Protein AF-A0A388PE39-F1 (afdb_monomer_lite)

Sequence (205 aa):
MRHRLVLLGSDEIALAAFIAARALPAVDVVAVYSQPDRPSGRGQEVRPNPVAAWARQEGLPLLQPERLSAEDAAYLQSLDVSLGVVMAYGQILKDDFLQAPRLGLVNFHGSLLPALRGATPVEGALAAGLDVTGISLQQVVRKLDAGPLHASAALTIAHMKAAQPCVPAWATSRGNWRPAPCPQSWRALPSLYRRTKRKSVTPVA

Structure (mmCIF, N/CA/C/O backbone):
data_AF-A0A388PE39-F1
#
_entry.id   AF-A0A388PE39-F1
#
loop_
_atom_site.group_PDB
_atom_site.id
_atom_site.type_symbol
_atom_site.label_atom_id
_atom_site.label_alt_id
_atom_site.label_comp_id
_atom_site.label_asym_id
_atom_site.label_entity_id
_atom_site.label_seq_id
_atom_site.pdbx_PDB_ins_code
_atom_site.Cartn_x
_atom_site.Cartn_y
_atom_site.Cartn_z
_atom_site.occupancy
_atom_site.B_iso_or_equiv
_atom_site.auth_seq_id
_atom_site.auth_comp_id
_atom_site.auth_asym_id
_atom_site.auth_atom_id
_atom_site.pdbx_PDB_model_num
ATOM 1 N N . MET A 1 1 ? -23.512 0.111 0.374 1.00 67.06 1 MET A N 1
ATOM 2 C CA . MET A 1 1 ? -22.612 0.018 1.548 1.00 67.06 1 MET A CA 1
ATOM 3 C C . MET A 1 1 ? -21.275 0.627 1.152 1.00 67.06 1 MET A C 1
ATOM 5 O O . MET A 1 1 ? -20.911 0.469 -0.007 1.00 67.06 1 MET A O 1
ATOM 9 N N . ARG A 1 2 ? -20.589 1.360 2.039 1.00 86.12 2 ARG A N 1
ATOM 10 C CA . ARG A 1 2 ? -19.240 1.885 1.758 1.00 86.12 2 ARG A CA 1
ATOM 11 C C . ARG A 1 2 ? -18.185 0.856 2.181 1.00 86.12 2 ARG A C 1
ATOM 13 O O . ARG A 1 2 ? -18.303 0.275 3.254 1.00 86.12 2 ARG A O 1
ATOM 20 N N . HIS A 1 3 ? -17.184 0.624 1.343 1.00 95.00 3 HIS A N 1
ATOM 21 C CA . HIS A 1 3 ? -16.019 -0.208 1.611 1.00 95.00 3 HIS A CA 1
ATOM 22 C C . HIS A 1 3 ? -14.973 0.611 2.362 1.00 95.00 3 HIS A C 1
ATOM 24 O O . HIS A 1 3 ? -14.484 1.618 1.856 1.00 95.00 3 HIS A O 1
ATOM 30 N N . ARG A 1 4 ? -14.634 0.168 3.571 1.00 98.06 4 ARG A N 1
ATOM 31 C CA . ARG A 1 4 ? -13.689 0.861 4.450 1.00 98.06 4 ARG A CA 1
ATOM 32 C C . ARG A 1 4 ? -12.274 0.400 4.127 1.00 98.06 4 ARG A C 1
ATOM 34 O O . ARG A 1 4 ? -11.982 -0.788 4.258 1.00 98.06 4 ARG A O 1
ATOM 41 N N . LEU A 1 5 ? -11.427 1.305 3.655 1.00 98.31 5 LEU A N 1
ATOM 42 C CA . LEU A 1 5 ? -10.066 1.007 3.221 1.00 98.31 5 LEU A CA 1
ATOM 43 C C . LEU A 1 5 ? -9.031 1.588 4.177 1.00 98.31 5 LEU A C 1
ATOM 45 O O . LEU A 1 5 ? -9.157 2.727 4.626 1.00 98.31 5 LEU A O 1
ATOM 49 N N . VAL A 1 6 ? -7.972 0.817 4.409 1.00 98.62 6 VAL A N 1
ATOM 50 C CA . VAL A 1 6 ? -6.707 1.324 4.949 1.00 98.62 6 VAL A CA 1
ATOM 51 C C . VAL A 1 6 ? -5.674 1.368 3.827 1.00 98.62 6 VAL A C 1
ATOM 53 O O . VAL A 1 6 ? -5.569 0.427 3.038 1.00 98.62 6 VAL A O 1
ATOM 56 N N . LEU A 1 7 ? -4.921 2.461 3.738 1.00 98.75 7 LEU A N 1
ATOM 57 C CA . LEU A 1 7 ? -3.864 2.641 2.739 1.00 98.75 7 LEU A CA 1
ATOM 58 C C . LEU A 1 7 ? -2.497 2.565 3.419 1.00 98.75 7 LEU A C 1
ATOM 60 O O . LEU A 1 7 ? -2.308 3.175 4.466 1.00 98.75 7 LEU A O 1
ATOM 64 N N . LEU A 1 8 ? -1.552 1.824 2.845 1.00 98.69 8 LEU A N 1
ATOM 65 C CA . LEU A 1 8 ? -0.222 1.606 3.414 1.00 98.69 8 LEU A CA 1
ATOM 66 C C . LEU A 1 8 ? 0.864 1.901 2.386 1.00 98.69 8 LEU A C 1
ATOM 68 O O . LEU A 1 8 ? 1.062 1.128 1.447 1.00 98.69 8 LEU A O 1
ATOM 72 N N . GLY A 1 9 ? 1.599 2.988 2.574 1.00 98.19 9 GLY A N 1
ATOM 73 C CA . GLY A 1 9 ? 2.664 3.384 1.659 1.00 98.19 9 GLY A CA 1
ATOM 74 C C . GLY A 1 9 ? 3.441 4.579 2.174 1.00 98.19 9 GLY A C 1
ATOM 75 O O . GLY A 1 9 ? 2.976 5.284 3.061 1.00 98.19 9 GLY A O 1
ATOM 76 N N . SER A 1 10 ? 4.637 4.794 1.634 1.00 97.56 10 SER A N 1
ATOM 77 C CA . SER A 1 10 ? 5.457 5.968 1.986 1.00 97.56 10 SER A CA 1
ATOM 78 C C . SER A 1 10 ? 5.966 6.725 0.768 1.00 97.56 10 SER A C 1
ATOM 80 O O . SER A 1 10 ? 6.151 7.936 0.834 1.00 97.56 10 SER A O 1
ATOM 82 N N . ASP A 1 11 ? 6.189 6.017 -0.334 1.00 95.38 11 ASP A N 1
ATOM 83 C CA . ASP A 1 11 ? 6.782 6.568 -1.546 1.00 95.38 11 ASP A CA 1
ATOM 84 C C . ASP A 1 11 ? 5.746 7.251 -2.459 1.00 95.38 11 ASP A C 1
ATOM 86 O O . ASP A 1 11 ? 4.557 6.926 -2.435 1.00 95.38 11 ASP A O 1
ATOM 90 N N . GLU A 1 12 ? 6.207 8.191 -3.286 1.00 95.94 12 GLU A N 1
ATOM 91 C CA . GLU A 1 12 ? 5.384 8.931 -4.249 1.00 95.94 12 GLU A CA 1
ATOM 92 C C . GLU A 1 12 ? 4.663 8.001 -5.234 1.00 95.94 12 GLU A C 1
ATOM 94 O O . GLU A 1 12 ? 3.522 8.273 -5.614 1.00 95.94 12 GLU A O 1
ATOM 99 N N . ILE A 1 13 ? 5.270 6.859 -5.578 1.00 95.12 13 ILE A N 1
ATOM 100 C CA . ILE A 1 13 ? 4.680 5.876 -6.495 1.00 95.12 13 ILE A CA 1
ATOM 101 C C . ILE A 1 13 ? 3.305 5.360 -6.025 1.00 95.12 13 ILE A C 1
ATOM 103 O O . ILE A 1 13 ? 2.477 4.974 -6.849 1.00 95.12 13 ILE A O 1
ATOM 107 N N . ALA A 1 14 ? 3.029 5.392 -4.716 1.00 97.38 14 ALA A N 1
ATOM 108 C CA . ALA A 1 14 ? 1.758 4.953 -4.143 1.00 97.38 14 ALA A CA 1
ATOM 109 C C . ALA A 1 14 ? 0.605 5.947 -4.370 1.00 97.38 14 ALA A C 1
ATOM 111 O O . ALA A 1 14 ? -0.565 5.552 -4.394 1.00 97.38 14 ALA A O 1
ATOM 112 N N . LEU A 1 15 ? 0.911 7.238 -4.548 1.00 98.19 15 LEU A N 1
ATOM 113 C CA . LEU A 1 15 ? -0.089 8.308 -4.509 1.00 98.19 15 LEU A CA 1
ATOM 114 C C . LEU A 1 15 ? -1.138 8.179 -5.609 1.00 98.19 15 LEU A C 1
ATOM 116 O O . LEU A 1 15 ? -2.322 8.371 -5.340 1.00 98.19 15 LEU A O 1
ATOM 120 N N . ALA A 1 16 ? -0.736 7.810 -6.827 1.00 95.94 16 ALA A N 1
ATOM 121 C CA . ALA A 1 16 ? -1.670 7.669 -7.941 1.00 95.94 16 ALA A CA 1
ATOM 122 C C . ALA A 1 16 ? -2.777 6.646 -7.625 1.00 95.94 16 ALA A C 1
ATOM 124 O O . ALA A 1 16 ? -3.961 6.931 -7.814 1.00 95.94 16 ALA A O 1
ATOM 125 N N . ALA A 1 17 ? -2.404 5.485 -7.076 1.00 95.31 17 ALA A N 1
ATOM 126 C CA . ALA A 1 17 ? -3.353 4.447 -6.685 1.00 95.31 17 ALA A CA 1
ATOM 127 C C . ALA A 1 17 ? -4.222 4.880 -5.493 1.00 95.31 17 ALA A C 1
ATOM 129 O O . ALA A 1 17 ? -5.425 4.625 -5.477 1.00 95.31 17 ALA A O 1
ATOM 130 N N . PHE A 1 18 ? -3.636 5.562 -4.508 1.00 98.12 18 PHE A N 1
ATOM 131 C CA . PHE A 1 18 ? -4.333 5.990 -3.292 1.00 98.12 18 PHE A CA 1
ATOM 132 C C . PHE A 1 18 ? -5.354 7.098 -3.555 1.00 98.12 18 PHE A C 1
ATOM 134 O O . PHE A 1 18 ? -6.486 7.026 -3.071 1.00 98.12 18 PHE A O 1
ATOM 141 N N . ILE A 1 19 ? -4.990 8.081 -4.380 1.00 98.25 19 ILE A N 1
ATOM 142 C CA . ILE A 1 19 ? -5.891 9.143 -4.835 1.00 98.25 19 ILE A CA 1
ATOM 143 C C . ILE A 1 19 ? -7.049 8.537 -5.631 1.00 98.25 19 ILE A C 1
ATOM 145 O O . ILE A 1 19 ? -8.208 8.851 -5.358 1.00 98.25 19 ILE A O 1
ATOM 149 N N . ALA A 1 20 ? -6.752 7.629 -6.567 1.00 96.50 20 ALA A N 1
ATOM 150 C CA . ALA A 1 20 ? -7.777 6.959 -7.360 1.00 96.50 20 ALA A CA 1
ATOM 151 C C . ALA A 1 20 ? -8.734 6.134 -6.486 1.00 96.50 20 ALA A C 1
ATOM 153 O O . ALA A 1 20 ? -9.947 6.241 -6.648 1.00 96.50 20 ALA A O 1
ATOM 154 N N . ALA A 1 21 ? -8.210 5.364 -5.525 1.00 95.69 21 ALA A N 1
ATOM 155 C CA . ALA A 1 21 ? -9.023 4.573 -4.604 1.00 95.69 21 ALA A CA 1
ATOM 156 C C . ALA A 1 21 ? -9.951 5.453 -3.755 1.00 95.69 21 ALA A C 1
ATOM 158 O O . ALA A 1 21 ? -11.136 5.148 -3.629 1.00 95.69 21 ALA A O 1
ATOM 159 N N . ARG A 1 22 ? -9.444 6.570 -3.216 1.00 95.81 22 ARG A N 1
ATOM 160 C CA . ARG A 1 22 ? -10.240 7.513 -2.414 1.00 95.81 22 ARG A CA 1
ATOM 161 C C . ARG A 1 22 ? -11.345 8.203 -3.214 1.00 95.81 22 ARG A C 1
ATOM 163 O O . ARG A 1 22 ? -12.380 8.531 -2.647 1.00 95.81 22 ARG A O 1
ATOM 170 N N . ALA A 1 23 ? -11.140 8.423 -4.511 1.00 96.81 23 ALA A N 1
ATOM 171 C CA . ALA A 1 23 ? -12.138 9.043 -5.379 1.00 96.81 23 ALA A CA 1
ATOM 172 C C . ALA A 1 23 ? -13.328 8.117 -5.710 1.00 96.81 23 ALA A C 1
ATOM 174 O O . ALA A 1 23 ? -14.322 8.577 -6.275 1.00 96.81 23 ALA A O 1
ATOM 175 N N . LEU A 1 24 ? -13.258 6.821 -5.379 1.00 96.06 24 LEU A N 1
ATOM 176 C CA . LEU A 1 24 ? -14.340 5.877 -5.651 1.00 96.06 24 LEU A CA 1
ATOM 177 C C . LEU A 1 24 ? -15.560 6.166 -4.748 1.00 96.06 24 LEU A C 1
ATOM 179 O O . LEU A 1 24 ? -15.428 6.142 -3.525 1.00 96.06 24 LEU A O 1
ATOM 183 N N . PRO A 1 25 ? -16.781 6.342 -5.298 1.00 94.25 25 PRO A N 1
ATOM 184 C CA . PRO A 1 25 ? -17.965 6.733 -4.515 1.00 94.25 25 PRO A CA 1
ATOM 185 C C . PRO A 1 25 ? -18.356 5.761 -3.392 1.00 94.25 25 PRO A C 1
ATOM 187 O O . PRO A 1 25 ? -19.003 6.142 -2.415 1.00 94.25 25 PRO A O 1
ATOM 190 N N . ALA A 1 26 ? -17.998 4.487 -3.552 1.00 95.00 26 ALA A N 1
ATOM 191 C CA . ALA A 1 26 ? -18.284 3.429 -2.596 1.00 95.00 26 ALA A CA 1
ATOM 192 C C . ALA A 1 26 ? -17.138 3.192 -1.603 1.00 95.00 26 ALA A C 1
ATOM 194 O O . ALA A 1 26 ? -17.222 2.236 -0.844 1.00 95.00 26 ALA A O 1
ATOM 195 N N . VAL A 1 27 ? -16.081 4.006 -1.600 1.00 96.75 27 VAL A N 1
ATOM 196 C CA . VAL A 1 27 ? -14.917 3.841 -0.722 1.00 96.75 27 VAL A CA 1
ATOM 197 C C . VAL A 1 27 ? -14.920 4.889 0.385 1.00 96.75 27 VAL A C 1
ATOM 199 O O . VAL A 1 27 ? -15.284 6.043 0.184 1.00 96.75 27 VAL A O 1
ATOM 202 N N . ASP A 1 28 ? -14.500 4.460 1.567 1.00 97.56 28 ASP A N 1
ATOM 203 C CA . ASP A 1 28 ? -14.216 5.304 2.719 1.00 97.56 28 ASP A CA 1
ATOM 204 C C . ASP A 1 28 ? -12.793 4.993 3.197 1.00 97.56 28 ASP A C 1
ATOM 206 O O . ASP A 1 28 ? -12.523 3.873 3.630 1.00 97.56 28 ASP A O 1
ATOM 210 N N . VAL A 1 29 ? -11.860 5.938 3.060 1.00 98.31 29 VAL A N 1
ATOM 211 C CA . VAL A 1 29 ? -10.479 5.754 3.532 1.00 98.31 29 VAL A CA 1
ATOM 212 C C . VAL A 1 29 ? -10.427 6.116 5.009 1.00 98.31 29 VAL A C 1
ATOM 214 O O . VAL A 1 29 ? -10.504 7.288 5.366 1.00 98.31 29 VAL A O 1
ATOM 217 N N . VAL A 1 30 ? -10.295 5.102 5.861 1.00 98.25 30 VAL A N 1
ATOM 218 C CA . VAL A 1 30 ? -10.455 5.250 7.316 1.00 98.25 30 VAL A CA 1
ATOM 219 C C . VAL A 1 30 ? -9.136 5.453 8.051 1.00 98.25 30 VAL A C 1
ATOM 221 O O . VAL A 1 30 ? -9.134 5.962 9.166 1.00 98.25 30 VAL A O 1
ATOM 224 N N . ALA A 1 31 ? -8.021 5.061 7.433 1.00 98.44 31 ALA A N 1
ATOM 225 C CA . ALA A 1 31 ? -6.680 5.263 7.960 1.00 98.44 31 ALA A CA 1
ATOM 226 C C . ALA A 1 31 ? -5.633 5.184 6.840 1.00 98.44 31 ALA A C 1
ATOM 228 O O . ALA A 1 31 ? -5.795 4.454 5.857 1.00 98.44 31 ALA A O 1
ATOM 229 N N . VAL A 1 32 ? -4.535 5.909 7.024 1.00 98.81 32 VAL A N 1
ATOM 230 C CA . VAL A 1 32 ? -3.329 5.840 6.201 1.00 98.81 32 VAL A CA 1
ATOM 231 C C . VAL A 1 32 ? -2.151 5.501 7.105 1.00 98.81 32 VAL A C 1
ATOM 233 O O . VAL A 1 32 ? -1.900 6.192 8.087 1.00 98.81 32 VAL A O 1
ATOM 236 N N . TYR A 1 33 ? -1.413 4.452 6.763 1.00 98.62 33 TYR A N 1
ATOM 237 C CA . TYR A 1 33 ? -0.148 4.097 7.388 1.00 98.62 33 TYR A CA 1
ATOM 238 C C . TYR A 1 33 ? 1.003 4.480 6.471 1.00 98.62 33 TYR A C 1
ATOM 240 O O . TYR A 1 33 ? 1.040 4.105 5.298 1.00 98.62 33 TYR A O 1
ATOM 248 N N . SER A 1 34 ? 1.977 5.181 7.033 1.00 98.44 34 SER A N 1
ATOM 249 C CA . SER A 1 34 ? 3.214 5.535 6.348 1.00 98.44 34 SER A CA 1
ATOM 250 C C . SER A 1 34 ? 4.410 5.324 7.274 1.00 98.44 34 SER A C 1
ATOM 252 O O . SER A 1 34 ? 4.248 5.185 8.484 1.00 98.44 34 SER A O 1
ATOM 254 N N . GLN A 1 35 ? 5.619 5.250 6.728 1.00 97.31 35 GLN A N 1
ATOM 255 C CA . GLN A 1 35 ? 6.830 5.229 7.544 1.00 97.31 35 GLN A CA 1
ATOM 256 C C . GLN A 1 35 ? 6.988 6.554 8.306 1.00 97.31 35 GLN A C 1
ATOM 258 O O . GLN A 1 35 ? 6.526 7.596 7.830 1.00 97.31 35 GLN A O 1
ATOM 263 N N . PRO A 1 36 ? 7.661 6.551 9.466 1.00 95.62 36 PRO A N 1
ATOM 264 C CA . PRO A 1 36 ? 8.085 7.774 10.138 1.00 95.62 36 PRO A CA 1
ATOM 265 C C . PRO A 1 36 ? 8.886 8.689 9.211 1.00 95.62 36 PRO A C 1
ATOM 267 O O . PRO A 1 36 ? 9.623 8.229 8.334 1.00 95.62 36 PRO A O 1
ATOM 270 N N . ASP A 1 37 ? 8.749 9.995 9.418 1.00 92.56 37 ASP A N 1
ATOM 271 C CA . ASP A 1 37 ? 9.496 10.997 8.664 1.00 92.56 37 ASP A CA 1
ATOM 272 C C . ASP A 1 37 ? 10.990 10.862 9.009 1.00 92.56 37 ASP A C 1
ATOM 274 O O . ASP A 1 37 ? 11.380 10.912 10.177 1.00 92.56 37 ASP A O 1
ATOM 278 N N . ARG A 1 38 ? 11.839 10.654 7.996 1.00 87.56 38 ARG A N 1
ATOM 279 C CA . ARG A 1 38 ? 13.286 10.452 8.170 1.00 87.56 38 ARG A CA 1
ATOM 280 C C . ARG A 1 38 ? 14.085 11.525 7.426 1.00 87.56 38 ARG A C 1
ATOM 282 O O . ARG A 1 38 ? 13.635 11.992 6.376 1.00 87.56 38 ARG A O 1
ATOM 289 N N . PRO A 1 39 ? 15.275 11.903 7.932 1.00 84.94 39 PRO A N 1
ATOM 290 C CA . PRO A 1 39 ? 16.213 12.745 7.197 1.00 84.94 39 PRO A CA 1
ATOM 291 C C . PRO A 1 39 ? 16.485 12.178 5.803 1.00 84.94 39 PRO A C 1
ATOM 293 O O . PRO A 1 39 ? 16.756 10.983 5.663 1.00 84.94 39 PRO A O 1
ATOM 296 N N . SER A 1 40 ? 16.411 13.020 4.775 1.00 79.69 40 SER A N 1
ATOM 297 C CA . SER A 1 40 ? 16.699 12.605 3.402 1.00 79.69 40 SER A CA 1
ATOM 298 C C . SER A 1 40 ? 17.335 13.728 2.580 1.00 79.69 40 SER A C 1
ATOM 300 O O . SER A 1 40 ? 17.257 14.909 2.921 1.00 79.69 40 SER A O 1
ATOM 302 N N . GLY A 1 41 ? 17.992 13.355 1.479 1.00 78.81 41 GLY A N 1
ATOM 303 C CA . GLY A 1 41 ? 18.637 14.299 0.566 1.00 78.81 41 GLY A CA 1
ATOM 304 C C . GLY A 1 41 ? 19.902 14.963 1.123 1.00 78.81 41 GLY A C 1
ATOM 305 O O . GLY A 1 41 ? 20.446 14.601 2.166 1.00 78.81 41 GLY A O 1
ATOM 306 N N . ARG A 1 42 ? 20.422 15.952 0.386 1.00 79.19 42 ARG A N 1
ATOM 307 C CA . ARG A 1 42 ? 21.565 16.755 0.849 1.00 79.19 42 ARG A CA 1
ATOM 308 C C . ARG A 1 42 ? 21.092 17.715 1.939 1.00 79.19 42 ARG A C 1
ATOM 310 O O . ARG A 1 42 ? 20.153 18.464 1.710 1.00 79.19 42 ARG A O 1
ATOM 317 N N . GLY A 1 43 ? 21.770 17.710 3.085 1.00 86.00 43 GLY A N 1
ATOM 318 C CA . GLY A 1 43 ? 21.421 18.544 4.242 1.00 86.00 43 GLY A CA 1
ATOM 319 C C . GLY A 1 43 ? 20.620 17.818 5.325 1.00 86.00 43 GLY A C 1
ATOM 320 O O . GLY A 1 43 ? 20.522 18.350 6.422 1.00 86.00 43 GLY A O 1
ATOM 321 N N . GLN A 1 44 ? 20.136 16.594 5.059 1.00 84.31 44 GLN A N 1
ATOM 322 C CA . GLN A 1 44 ? 19.485 15.728 6.056 1.00 84.31 44 GLN A CA 1
ATOM 323 C C . GLN A 1 44 ? 18.308 16.408 6.780 1.00 84.31 44 GLN A C 1
ATOM 325 O O . GLN A 1 44 ? 18.059 16.167 7.960 1.00 84.31 44 GLN A O 1
ATOM 330 N N . GLU A 1 45 ? 17.568 17.262 6.074 1.00 86.19 45 GLU A N 1
ATOM 331 C CA . GLU A 1 45 ? 16.354 17.853 6.626 1.00 86.19 45 GLU A CA 1
ATOM 332 C C . GLU A 1 45 ? 15.277 16.776 6.780 1.00 86.19 45 GLU A C 1
ATOM 334 O O . GLU A 1 45 ? 15.048 15.963 5.878 1.00 86.19 45 GLU A O 1
ATOM 339 N N . VAL A 1 46 ? 14.597 16.781 7.926 1.00 89.06 46 VAL A N 1
ATOM 340 C CA . VAL A 1 46 ? 13.435 15.921 8.150 1.00 89.06 46 VAL A CA 1
ATOM 341 C C . VAL A 1 46 ? 12.254 16.536 7.418 1.00 89.06 46 VAL A C 1
ATOM 343 O O . VAL A 1 46 ? 11.847 17.662 7.706 1.00 89.06 46 VAL A O 1
ATOM 346 N N . ARG A 1 47 ? 11.707 15.791 6.459 1.00 88.25 47 ARG A N 1
ATOM 347 C CA . ARG A 1 47 ? 10.518 16.184 5.707 1.00 88.25 47 ARG A CA 1
ATOM 348 C C . ARG A 1 47 ? 9.496 15.055 5.736 1.00 88.25 47 ARG A C 1
ATOM 350 O O . ARG A 1 47 ? 9.898 13.889 5.769 1.00 88.25 47 ARG A O 1
ATOM 357 N N . PRO A 1 48 ? 8.196 15.389 5.686 1.00 92.25 48 PRO A N 1
ATOM 358 C CA . PRO A 1 48 ? 7.160 14.397 5.477 1.00 92.25 48 PRO A CA 1
ATOM 359 C C . PRO A 1 48 ? 7.447 13.581 4.226 1.00 92.25 48 PRO A C 1
ATOM 361 O O . PRO A 1 48 ? 7.763 14.153 3.179 1.00 92.25 48 PRO A O 1
ATOM 364 N N . ASN A 1 49 ? 7.318 12.260 4.316 1.00 95.50 49 ASN A N 1
ATOM 365 C CA . ASN A 1 49 ? 7.327 11.453 3.100 1.00 95.50 49 ASN A CA 1
ATOM 366 C C . ASN A 1 49 ? 6.078 11.762 2.240 1.00 95.50 49 ASN A C 1
ATOM 368 O O . ASN A 1 49 ? 5.082 12.266 2.773 1.00 95.50 49 ASN A O 1
ATOM 372 N N . PRO A 1 50 ? 6.107 11.474 0.925 1.00 96.88 50 PRO A N 1
ATOM 373 C CA . PRO A 1 50 ? 5.020 11.816 0.006 1.00 96.88 50 PRO A CA 1
ATOM 374 C C . PRO A 1 50 ? 3.621 11.391 0.471 1.00 96.88 50 PRO A C 1
ATOM 376 O O . PRO A 1 50 ? 2.691 12.199 0.436 1.00 96.88 50 PRO A O 1
ATOM 379 N N . VAL A 1 51 ? 3.462 10.159 0.967 1.00 98.38 51 VAL A N 1
ATOM 380 C CA . VAL A 1 51 ? 2.157 9.660 1.440 1.00 98.38 51 VAL A CA 1
ATOM 381 C C . VAL A 1 51 ? 1.718 10.352 2.729 1.00 98.38 51 VAL A C 1
ATOM 383 O O . VAL A 1 51 ? 0.549 10.711 2.857 1.00 98.38 51 VAL A O 1
ATOM 386 N N . ALA A 1 52 ? 2.634 10.590 3.670 1.00 98.25 52 ALA A N 1
ATOM 387 C CA . ALA A 1 52 ? 2.334 11.310 4.906 1.00 98.25 52 ALA A CA 1
ATOM 388 C C . ALA A 1 52 ? 1.923 12.767 4.632 1.00 98.25 52 ALA A C 1
ATOM 390 O O . ALA A 1 52 ? 0.959 13.260 5.220 1.00 98.25 52 ALA A O 1
ATOM 391 N N . ALA A 1 53 ? 2.617 13.448 3.714 1.00 97.94 53 ALA A N 1
ATOM 392 C CA . ALA A 1 53 ? 2.270 14.801 3.283 1.00 97.94 53 ALA A CA 1
ATOM 393 C C . ALA A 1 53 ? 0.855 14.850 2.688 1.00 97.94 53 ALA A C 1
ATOM 395 O O . ALA A 1 53 ? 0.033 15.667 3.106 1.00 97.94 53 ALA A O 1
ATOM 396 N N . TRP A 1 54 ? 0.565 13.931 1.764 1.00 98.50 54 TRP A N 1
ATOM 397 C CA . TRP A 1 54 ? -0.743 13.806 1.131 1.00 98.50 54 TRP A CA 1
ATOM 398 C C . TRP A 1 54 ? -1.855 13.512 2.144 1.00 98.50 54 TRP A C 1
ATOM 400 O O . TRP A 1 54 ? -2.861 14.214 2.168 1.00 98.50 54 TRP A O 1
ATOM 410 N N . ALA A 1 55 ? -1.666 12.534 3.033 1.00 98.50 55 ALA A N 1
ATOM 411 C CA . ALA A 1 55 ? -2.672 12.176 4.032 1.00 98.50 55 ALA A CA 1
ATOM 412 C C . ALA A 1 55 ? -3.025 13.360 4.947 1.00 98.50 55 ALA A C 1
ATOM 414 O O . ALA A 1 55 ? -4.204 13.610 5.199 1.00 98.50 55 ALA A O 1
ATOM 415 N N . ARG A 1 56 ? -2.017 14.129 5.387 1.00 98.06 56 ARG A N 1
ATOM 416 C CA . ARG A 1 56 ? -2.213 15.348 6.192 1.00 98.06 56 ARG A CA 1
ATOM 417 C C . ARG A 1 56 ? -2.971 16.425 5.416 1.00 98.06 56 ARG A C 1
ATOM 419 O O . ARG A 1 56 ? -3.899 17.010 5.965 1.00 98.06 56 ARG A O 1
ATOM 426 N N . GLN A 1 57 ? -2.607 16.667 4.155 1.00 98.06 57 GLN A N 1
ATOM 427 C CA . GLN A 1 57 ? -3.300 17.628 3.288 1.00 98.06 57 GLN A CA 1
ATOM 428 C C . GLN A 1 57 ? -4.780 17.265 3.106 1.00 98.06 57 GLN A C 1
ATOM 430 O O . GLN A 1 57 ? -5.642 18.138 3.096 1.00 98.06 57 GLN A O 1
ATOM 435 N N . GLU A 1 58 ? -5.071 15.974 2.985 1.00 97.81 58 GLU A N 1
ATOM 436 C CA . GLU A 1 58 ? -6.418 15.455 2.763 1.00 97.81 58 GLU A CA 1
ATOM 437 C C . GLU A 1 58 ? -7.243 15.275 4.047 1.00 97.81 58 GLU A C 1
ATOM 439 O O . GLU A 1 58 ? -8.392 14.828 3.978 1.00 97.81 58 GLU A O 1
ATOM 444 N N . GLY A 1 59 ? -6.670 15.603 5.212 1.00 97.94 59 GLY A N 1
ATOM 445 C CA . GLY A 1 59 ? -7.318 15.448 6.515 1.00 97.94 59 GLY A CA 1
ATOM 446 C C . GLY A 1 59 ? -7.591 13.991 6.898 1.00 97.94 59 GLY A C 1
ATOM 447 O O . GLY A 1 59 ? -8.528 13.722 7.648 1.00 97.94 59 GLY A O 1
ATOM 448 N N . LEU A 1 60 ? -6.816 13.045 6.363 1.00 98.12 60 LEU A N 1
ATOM 449 C CA . LEU A 1 60 ? -6.976 11.618 6.633 1.00 98.12 60 LEU A CA 1
ATOM 450 C C . LEU A 1 60 ? -6.253 11.223 7.932 1.00 98.12 60 LEU A C 1
ATOM 452 O O . LEU A 1 60 ? -5.154 11.725 8.186 1.00 98.12 60 LEU A O 1
ATOM 456 N N . PRO A 1 61 ? -6.806 10.288 8.732 1.00 98.38 61 PRO A N 1
ATOM 457 C CA . PRO A 1 61 ? -6.099 9.737 9.884 1.00 98.38 61 PRO A CA 1
ATOM 458 C C . PRO A 1 61 ? -4.774 9.102 9.448 1.00 98.38 61 PRO A C 1
ATOM 460 O O . PRO A 1 61 ? -4.768 8.141 8.680 1.00 98.38 61 PRO A O 1
ATOM 463 N N . LEU A 1 62 ? -3.657 9.655 9.922 1.00 98.56 62 LEU A N 1
ATOM 464 C CA . LEU A 1 62 ? -2.307 9.223 9.569 1.00 98.56 62 LEU A CA 1
ATOM 465 C C . LEU A 1 62 ? -1.634 8.554 10.769 1.00 98.56 62 LEU A C 1
ATOM 467 O O . LEU A 1 62 ? -1.525 9.158 11.835 1.00 98.56 62 LEU A O 1
ATOM 471 N N . LEU A 1 63 ? -1.127 7.340 10.563 1.00 98.44 63 LEU A N 1
ATOM 472 C CA . LEU A 1 63 ? -0.359 6.577 11.540 1.00 98.44 63 LEU A CA 1
ATOM 473 C C . LEU A 1 63 ? 1.050 6.317 11.004 1.00 98.44 63 LEU A C 1
ATOM 475 O O . LEU A 1 63 ? 1.232 5.912 9.855 1.00 98.44 63 LEU A O 1
ATOM 479 N N . GLN A 1 64 ? 2.053 6.567 11.845 1.00 97.81 64 GLN A N 1
ATOM 480 C CA . GLN A 1 64 ? 3.467 6.410 11.493 1.00 97.81 64 GLN A CA 1
ATOM 481 C C . GLN A 1 64 ? 4.232 5.614 12.560 1.00 97.81 64 GLN A C 1
ATOM 483 O O . GLN A 1 64 ? 5.142 6.154 13.190 1.00 97.81 64 GLN A O 1
ATOM 488 N N . PRO A 1 65 ? 3.864 4.345 12.819 1.00 97.06 65 PRO A N 1
ATOM 489 C CA . PRO A 1 65 ? 4.589 3.529 13.782 1.00 97.06 65 PRO A CA 1
ATOM 490 C C . PRO A 1 65 ? 5.987 3.187 13.251 1.00 97.06 65 PRO A C 1
ATOM 492 O O . PRO A 1 65 ? 6.145 2.801 12.092 1.00 97.06 65 PRO A O 1
ATOM 495 N N . GLU A 1 66 ? 7.005 3.236 14.114 1.00 95.62 66 GLU A N 1
ATOM 496 C CA . GLU A 1 66 ? 8.346 2.720 13.778 1.00 95.62 66 GLU A CA 1
ATOM 497 C C . GLU A 1 66 ? 8.304 1.231 13.413 1.00 95.62 66 GLU A C 1
ATOM 499 O O . GLU A 1 66 ? 9.051 0.760 12.555 1.00 95.62 66 GLU A O 1
ATOM 504 N N . ARG A 1 67 ? 7.419 0.476 14.073 1.00 95.94 67 ARG A N 1
ATOM 505 C CA . ARG A 1 67 ? 7.141 -0.933 13.794 1.00 95.94 67 ARG A CA 1
ATOM 506 C C . ARG A 1 67 ? 5.675 -1.220 14.069 1.00 95.94 67 ARG A C 1
ATOM 508 O O . ARG A 1 67 ? 5.201 -0.886 15.150 1.00 95.94 67 ARG A O 1
ATOM 515 N N . LEU A 1 68 ? 5.013 -1.919 13.151 1.00 95.88 68 LEU A N 1
ATOM 516 C CA . LEU A 1 68 ? 3.663 -2.426 13.388 1.00 95.88 68 LEU A CA 1
ATOM 517 C C . LEU A 1 68 ? 3.594 -3.322 14.636 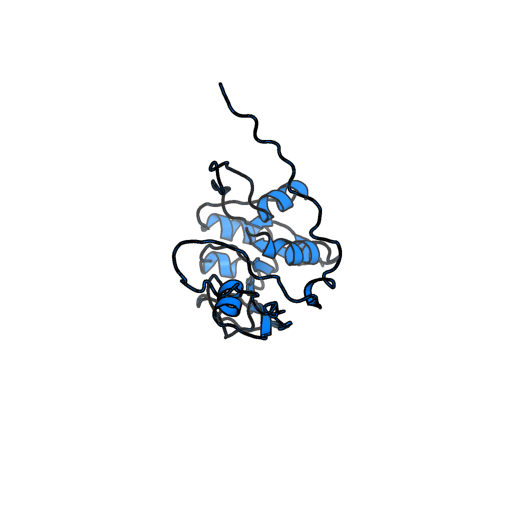1.00 95.88 68 LEU A C 1
ATOM 519 O O . LEU A 1 68 ? 4.401 -4.251 14.837 1.00 95.88 68 LEU A O 1
ATOM 523 N N . SER A 1 69 ? 2.593 -3.028 15.456 1.00 94.81 69 SER A N 1
ATOM 524 C CA . SER A 1 69 ? 2.304 -3.647 16.743 1.00 94.81 69 SER A CA 1
ATOM 525 C C . SER A 1 69 ? 0.938 -4.347 16.742 1.00 94.81 69 SER A C 1
ATOM 527 O O . SER A 1 69 ? 0.148 -4.207 15.809 1.00 94.81 69 SER A O 1
ATOM 529 N N . ALA A 1 70 ? 0.644 -5.091 17.811 1.00 95.25 70 ALA A N 1
ATOM 530 C CA . ALA A 1 70 ? -0.677 -5.692 18.002 1.00 95.25 70 ALA A CA 1
ATOM 531 C C . ALA A 1 70 ? -1.775 -4.628 18.203 1.00 95.25 70 ALA A C 1
ATOM 533 O O . ALA A 1 70 ? -2.930 -4.858 17.850 1.00 95.25 70 ALA A O 1
ATOM 534 N N . GLU A 1 71 ? -1.419 -3.451 18.728 1.00 96.69 71 GLU A N 1
ATOM 535 C CA . GLU A 1 71 ? -2.345 -2.325 18.887 1.00 96.69 71 GLU A CA 1
ATOM 536 C C . GLU A 1 71 ? -2.786 -1.777 17.528 1.00 96.69 71 GLU A C 1
ATOM 538 O O . GLU A 1 71 ? -3.958 -1.458 17.350 1.00 96.69 71 GLU A O 1
ATOM 543 N N . ASP A 1 72 ? -1.890 -1.759 16.537 1.00 97.50 72 ASP A N 1
ATOM 544 C CA . ASP A 1 72 ? -2.231 -1.368 15.166 1.00 97.50 72 ASP A CA 1
ATOM 545 C C . ASP A 1 72 ? -3.235 -2.340 14.535 1.00 97.50 72 ASP A C 1
ATOM 547 O O . ASP A 1 72 ? -4.203 -1.923 13.897 1.00 97.50 72 ASP A O 1
ATOM 551 N N . ALA A 1 73 ? -3.045 -3.646 14.746 1.00 96.56 73 ALA A N 1
ATOM 552 C CA . ALA A 1 73 ? -3.990 -4.657 14.280 1.00 96.56 73 ALA A CA 1
ATOM 553 C C . ALA A 1 73 ? -5.365 -4.494 14.957 1.00 96.56 73 ALA A C 1
ATOM 555 O O . ALA A 1 73 ? -6.393 -4.500 14.276 1.00 96.56 73 ALA A O 1
ATOM 556 N N . ALA A 1 74 ? -5.390 -4.282 16.277 1.00 97.19 74 ALA A N 1
ATOM 557 C CA . ALA A 1 74 ? -6.619 -4.036 17.032 1.00 97.19 74 ALA A CA 1
ATOM 558 C C . ALA A 1 74 ? -7.322 -2.743 16.588 1.00 97.19 74 ALA A C 1
ATOM 560 O O . ALA A 1 74 ? -8.549 -2.704 16.474 1.00 97.19 74 ALA A O 1
ATOM 561 N N . TYR A 1 75 ? -6.556 -1.699 16.273 1.00 97.81 75 TYR A N 1
ATOM 562 C CA . TYR A 1 75 ? -7.087 -0.450 15.746 1.00 97.81 75 TYR A CA 1
ATOM 563 C C . TYR A 1 75 ? -7.793 -0.662 14.400 1.00 97.81 75 TYR A C 1
ATOM 565 O O . TYR A 1 75 ? -8.948 -0.259 14.256 1.00 97.81 75 TYR A O 1
ATOM 573 N N . LEU A 1 76 ? -7.172 -1.370 13.447 1.00 97.31 76 LEU A N 1
ATOM 574 C CA . LEU A 1 76 ? -7.814 -1.688 12.163 1.00 97.31 76 LEU A CA 1
ATOM 575 C C . LEU A 1 76 ? -9.093 -2.520 12.329 1.00 97.31 76 LEU A C 1
ATOM 577 O O . LEU A 1 76 ? -10.077 -2.275 11.630 1.00 97.31 76 LEU A O 1
ATOM 581 N N . GLN A 1 77 ? -9.106 -3.467 13.269 1.00 96.31 77 GLN A N 1
ATOM 582 C CA . GLN A 1 77 ? -10.307 -4.243 13.591 1.00 96.31 77 GLN A CA 1
ATOM 583 C 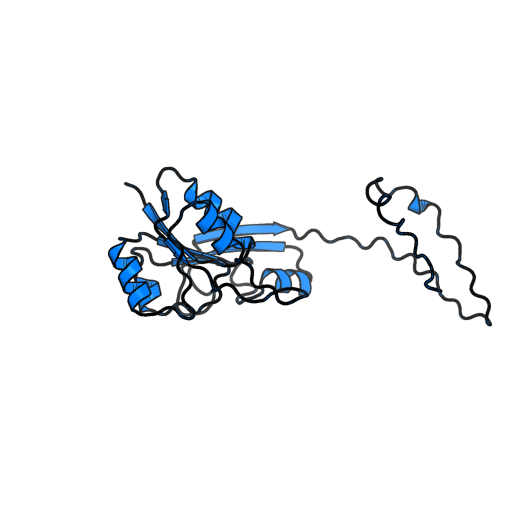C . GLN A 1 77 ? -11.416 -3.348 14.160 1.00 96.31 77 GLN A C 1
ATOM 585 O O . GLN A 1 77 ? -12.564 -3.454 13.732 1.00 96.31 77 GLN A O 1
ATOM 590 N N . SER A 1 78 ? -11.079 -2.415 15.060 1.00 97.50 78 SER A N 1
ATOM 591 C CA . SER A 1 78 ? -12.043 -1.457 15.628 1.00 97.50 78 SER A CA 1
ATOM 592 C C . SER A 1 78 ? -12.690 -0.557 14.570 1.00 97.50 78 SER A C 1
ATOM 594 O O . SER A 1 78 ? -13.811 -0.080 14.743 1.00 97.50 78 SER A O 1
ATOM 596 N N . LEU A 1 79 ? -11.992 -0.350 13.451 1.00 97.12 79 LEU A N 1
ATOM 597 C CA . LEU A 1 79 ? -12.462 0.440 12.327 1.00 97.12 79 LEU A CA 1
ATOM 598 C C . LEU A 1 79 ? -13.294 -0.360 11.315 1.00 97.12 79 LEU A C 1
ATOM 600 O O . LEU A 1 79 ? -13.705 0.255 10.337 1.00 97.12 79 LEU A O 1
ATOM 604 N N . ASP A 1 80 ? -13.547 -1.662 11.497 1.00 96.25 80 ASP A N 1
ATOM 605 C CA . ASP A 1 80 ? -14.225 -2.543 10.519 1.00 96.25 80 ASP A CA 1
ATOM 606 C C . ASP A 1 80 ? -13.655 -2.392 9.093 1.00 96.25 80 ASP A C 1
ATOM 608 O O . ASP A 1 80 ? -14.357 -2.159 8.100 1.00 96.25 80 ASP A O 1
ATOM 612 N N . VAL A 1 81 ? -12.325 -2.445 8.990 1.00 98.12 81 VAL A N 1
ATOM 613 C CA . VAL A 1 81 ? -11.634 -2.314 7.706 1.00 98.12 81 VAL A CA 1
ATOM 614 C C . VAL A 1 81 ? -12.015 -3.480 6.796 1.00 98.12 81 VAL A C 1
ATOM 616 O O . VAL A 1 81 ? -11.849 -4.655 7.118 1.00 98.12 81 VAL A O 1
ATOM 619 N N . SER A 1 82 ? -12.495 -3.147 5.602 1.00 97.69 82 SER A N 1
ATOM 620 C CA . SER A 1 82 ? -12.863 -4.126 4.584 1.00 97.69 82 SER A CA 1
ATOM 621 C C . SER A 1 82 ? -11.637 -4.683 3.866 1.00 97.69 82 SER A C 1
ATOM 623 O O . SER A 1 82 ? -11.556 -5.892 3.677 1.00 97.69 82 SER A O 1
ATOM 625 N N . LEU A 1 83 ? -10.699 -3.824 3.457 1.00 97.94 83 LEU A N 1
ATOM 626 C CA . LEU A 1 83 ? -9.521 -4.203 2.672 1.00 97.94 83 LEU A CA 1
ATOM 627 C C . LEU A 1 83 ? -8.358 -3.242 2.956 1.00 97.94 83 LEU A C 1
ATOM 629 O O . LEU A 1 83 ? -8.561 -2.030 3.045 1.00 97.94 83 LEU A O 1
ATOM 633 N N . GLY A 1 84 ? -7.142 -3.777 3.061 1.00 98.12 84 GLY A N 1
ATOM 634 C CA . GLY A 1 84 ? -5.919 -2.973 3.051 1.00 98.12 84 GLY A CA 1
ATOM 635 C C . GLY A 1 84 ? -5.288 -2.897 1.666 1.00 98.12 84 GLY A C 1
ATOM 636 O O . GLY A 1 84 ? -5.193 -3.905 0.970 1.00 98.12 84 GLY A O 1
ATOM 637 N N . VAL A 1 85 ? -4.833 -1.711 1.269 1.00 98.31 85 VAL A N 1
ATOM 638 C CA . VAL A 1 85 ? -4.122 -1.488 0.004 1.00 98.31 85 VAL A CA 1
ATOM 639 C C . VAL A 1 85 ? -2.701 -1.048 0.313 1.00 98.31 85 VAL A C 1
ATOM 641 O O . VAL A 1 85 ? -2.484 -0.006 0.926 1.00 98.31 85 VAL A O 1
ATOM 644 N N . VAL A 1 86 ? -1.734 -1.850 -0.115 1.00 98.25 86 VAL A N 1
ATOM 645 C CA . VAL A 1 86 ? -0.307 -1.653 0.133 1.00 98.25 86 VAL A CA 1
ATOM 646 C C . VAL A 1 86 ? 0.383 -1.240 -1.161 1.00 98.25 86 VAL A C 1
ATOM 648 O O . VAL A 1 86 ? 0.117 -1.801 -2.224 1.00 98.25 86 VAL A O 1
ATOM 651 N N . MET A 1 87 ? 1.286 -0.270 -1.072 1.00 97.31 87 MET A N 1
ATOM 652 C CA . MET A 1 87 ? 2.269 0.016 -2.112 1.00 97.31 87 MET A CA 1
ATOM 653 C C . MET A 1 87 ? 3.466 0.730 -1.487 1.00 97.31 87 MET A C 1
ATOM 655 O O . MET A 1 87 ? 3.297 1.748 -0.825 1.00 97.31 87 MET A O 1
ATOM 659 N N . ALA A 1 88 ? 4.678 0.203 -1.682 1.00 95.31 88 ALA A N 1
ATOM 660 C CA . ALA A 1 88 ? 5.916 0.826 -1.195 1.00 95.31 88 ALA A CA 1
ATOM 661 C C . ALA A 1 88 ? 5.871 1.244 0.299 1.00 95.31 88 ALA A C 1
ATOM 663 O O . ALA A 1 88 ? 6.229 2.364 0.670 1.00 95.31 88 ALA A O 1
ATOM 664 N N . TYR A 1 89 ? 5.389 0.349 1.171 1.00 95.62 89 TYR A N 1
ATOM 665 C CA . TYR A 1 89 ? 5.291 0.610 2.614 1.00 95.62 89 TYR A CA 1
ATOM 666 C C . TYR A 1 89 ? 6.588 0.292 3.375 1.00 95.62 89 TYR A C 1
ATOM 668 O O . TYR A 1 89 ? 7.005 1.043 4.251 1.00 95.62 89 TYR A O 1
ATOM 676 N N . GLY A 1 90 ? 7.266 -0.806 3.027 1.00 90.75 90 GLY A N 1
ATOM 677 C CA . GLY A 1 90 ? 8.611 -1.120 3.524 1.00 90.75 90 GLY A CA 1
ATOM 678 C C . GLY A 1 90 ? 8.698 -1.767 4.914 1.00 90.75 90 GLY A C 1
ATOM 679 O O . GLY A 1 90 ? 9.800 -2.117 5.329 1.00 90.75 90 GLY A O 1
ATOM 680 N N . GLN A 1 91 ? 7.587 -1.970 5.632 1.00 93.25 91 GLN A N 1
ATOM 681 C CA . GLN A 1 91 ? 7.572 -2.827 6.828 1.00 93.25 91 GLN A CA 1
ATOM 682 C C . GLN A 1 91 ? 7.071 -4.235 6.498 1.00 93.25 91 GLN A C 1
ATOM 684 O O . GLN A 1 91 ? 6.220 -4.426 5.630 1.00 93.25 91 GLN A O 1
ATOM 689 N N . ILE A 1 92 ? 7.578 -5.222 7.238 1.00 90.81 92 ILE A N 1
ATOM 690 C CA . ILE A 1 92 ? 7.051 -6.587 7.213 1.00 90.81 92 ILE A CA 1
ATOM 691 C C . ILE A 1 92 ? 5.715 -6.601 7.957 1.00 90.81 92 ILE A C 1
ATOM 693 O O . ILE A 1 92 ? 5.650 -6.218 9.126 1.00 90.81 92 ILE A O 1
ATOM 697 N N . LEU A 1 93 ? 4.670 -7.081 7.286 1.00 92.56 93 LEU A N 1
ATOM 698 C CA . LEU A 1 93 ? 3.339 -7.231 7.862 1.00 92.56 93 LEU A CA 1
ATOM 699 C C . LEU A 1 93 ? 3.245 -8.586 8.573 1.00 92.56 93 LEU A C 1
ATOM 701 O O . LEU A 1 93 ? 3.422 -9.634 7.951 1.00 92.56 93 LEU A O 1
ATOM 705 N N . LYS A 1 94 ? 3.016 -8.556 9.887 1.00 92.06 94 LYS A N 1
ATOM 706 C CA . LYS A 1 94 ? 2.826 -9.756 10.713 1.00 92.06 94 LYS A CA 1
ATOM 707 C C . LYS A 1 94 ? 1.413 -10.319 10.535 1.00 92.06 94 LYS A C 1
ATOM 709 O O . LYS A 1 94 ? 0.518 -9.615 10.076 1.00 92.06 94 LYS A O 1
ATOM 714 N N . ASP A 1 95 ? 1.225 -11.588 10.897 1.00 93.00 95 ASP A N 1
ATOM 715 C CA . ASP A 1 95 ? -0.022 -12.326 10.647 1.00 93.00 95 ASP A CA 1
ATOM 716 C C . ASP A 1 95 ? -1.259 -11.665 11.288 1.00 93.00 95 ASP A C 1
ATOM 718 O O . ASP A 1 95 ? -2.316 -11.628 10.666 1.00 93.00 95 ASP A O 1
ATOM 722 N N . ASP A 1 96 ? -1.119 -11.090 12.484 1.00 93.44 96 ASP A N 1
ATOM 723 C CA . ASP A 1 96 ? -2.174 -10.342 13.182 1.00 93.44 96 ASP A CA 1
ATOM 724 C C . ASP A 1 96 ? -2.662 -9.136 12.369 1.00 93.44 96 ASP A C 1
ATOM 726 O O . ASP A 1 96 ? -3.861 -8.943 12.169 1.00 93.44 96 ASP A O 1
ATOM 730 N N . PHE A 1 97 ? -1.725 -8.357 11.834 1.00 95.69 97 PHE A N 1
ATOM 731 C CA . PHE A 1 97 ? -2.024 -7.213 10.988 1.00 95.69 97 PHE A CA 1
ATOM 732 C C . PHE A 1 97 ? -2.553 -7.641 9.610 1.00 95.69 97 PHE A C 1
ATOM 734 O O . PHE A 1 97 ? -3.471 -7.018 9.079 1.00 95.69 97 PHE A O 1
ATOM 741 N N . LEU A 1 98 ? -2.018 -8.730 9.040 1.00 94.75 98 LEU A N 1
ATOM 742 C CA . LEU A 1 98 ? -2.477 -9.291 7.762 1.00 94.75 98 LEU A CA 1
ATOM 743 C C . LEU A 1 98 ? -3.949 -9.725 7.800 1.00 94.75 98 LEU A C 1
ATOM 745 O O . LEU A 1 98 ? -4.642 -9.640 6.787 1.00 94.75 98 LEU A O 1
ATOM 749 N N . GLN A 1 99 ? -4.408 -10.201 8.956 1.00 94.75 99 GLN A N 1
ATOM 750 C CA . GLN A 1 99 ? -5.764 -10.707 9.165 1.00 94.75 99 GLN A CA 1
ATOM 751 C C . GLN A 1 99 ? -6.739 -9.645 9.686 1.00 94.75 99 GLN A C 1
ATOM 753 O O . GLN A 1 99 ? -7.936 -9.913 9.750 1.00 94.75 99 GLN A O 1
ATOM 758 N N . ALA A 1 100 ? -6.258 -8.456 10.064 1.00 96.56 100 ALA A N 1
ATOM 759 C CA . ALA A 1 100 ? -7.107 -7.423 10.648 1.00 96.56 100 ALA A CA 1
ATOM 760 C C . ALA A 1 100 ? -8.181 -6.887 9.672 1.00 96.56 100 ALA A C 1
ATOM 762 O O . ALA A 1 100 ? -9.333 -6.759 10.090 1.00 96.56 100 ALA A O 1
ATOM 763 N N . PRO A 1 101 ? -7.884 -6.611 8.384 1.00 97.75 101 PRO A N 1
ATOM 764 C CA . PRO A 1 101 ? -8.923 -6.324 7.397 1.00 97.75 101 PRO A CA 1
ATOM 765 C C . PRO A 1 101 ? -9.723 -7.574 7.006 1.00 97.75 101 PRO A C 1
ATOM 767 O O . PRO A 1 101 ? -9.143 -8.626 6.738 1.00 97.75 101 PRO A O 1
ATOM 770 N N . ARG A 1 102 ? -11.044 -7.444 6.829 1.00 96.50 102 ARG A N 1
ATOM 771 C CA . ARG A 1 102 ? -11.945 -8.570 6.499 1.00 96.50 102 ARG A CA 1
ATOM 772 C C . ARG A 1 102 ? -11.551 -9.349 5.234 1.00 96.50 102 ARG A C 1
ATOM 774 O O . ARG A 1 102 ? -11.731 -10.561 5.185 1.00 96.50 102 ARG A O 1
ATOM 781 N N . LEU A 1 103 ? -11.052 -8.665 4.204 1.00 96.75 103 LEU A N 1
ATOM 782 C CA . LEU A 1 103 ? -10.592 -9.260 2.937 1.00 96.75 103 LEU A CA 1
ATOM 783 C C . LEU A 1 103 ? -9.055 -9.357 2.855 1.00 96.75 103 LEU A C 1
ATOM 785 O O . LEU A 1 103 ? -8.492 -9.615 1.789 1.00 96.75 103 LEU A O 1
ATOM 789 N N . GLY A 1 104 ? -8.365 -9.133 3.975 1.00 97.31 104 GLY A N 1
ATOM 790 C CA . GLY A 1 104 ? -6.911 -9.055 4.048 1.00 97.31 104 GLY A CA 1
ATOM 791 C C . GLY A 1 104 ? -6.346 -7.822 3.341 1.00 97.31 104 GLY A C 1
ATOM 792 O O . GLY A 1 104 ? -6.977 -6.763 3.270 1.00 97.31 104 GLY A O 1
ATOM 793 N N . LEU A 1 105 ? -5.127 -7.956 2.820 1.00 98.12 105 LEU A N 1
ATOM 794 C CA . LEU A 1 105 ? -4.441 -6.883 2.111 1.00 98.12 105 LEU A CA 1
ATOM 795 C C . LEU A 1 105 ? -4.099 -7.280 0.684 1.00 98.12 105 LEU A C 1
ATOM 797 O O . LEU A 1 105 ? -3.728 -8.422 0.416 1.00 98.12 105 LEU A O 1
ATOM 801 N N . VAL A 1 106 ? -4.147 -6.299 -0.207 1.00 98.06 106 VAL A N 1
ATOM 802 C CA . VAL A 1 106 ? -3.602 -6.384 -1.560 1.00 98.06 106 VAL A CA 1
ATOM 803 C C . VAL A 1 106 ? -2.407 -5.451 -1.698 1.00 98.06 106 VAL A C 1
ATOM 805 O O . VAL A 1 106 ? -2.384 -4.379 -1.101 1.00 98.06 106 VAL A O 1
ATOM 808 N N . ASN A 1 107 ? -1.408 -5.859 -2.476 1.00 97.81 107 ASN A N 1
ATOM 809 C CA . ASN A 1 107 ? -0.210 -5.073 -2.749 1.00 97.81 107 ASN A CA 1
ATOM 810 C C . ASN A 1 107 ? -0.095 -4.778 -4.244 1.00 97.81 107 ASN A C 1
ATOM 812 O O . ASN A 1 107 ? -0.171 -5.696 -5.066 1.00 97.81 107 ASN A O 1
ATOM 816 N N . PHE A 1 108 ? 0.130 -3.510 -4.579 1.00 97.69 108 PHE A N 1
ATOM 817 C CA . PHE A 1 108 ? 0.597 -3.107 -5.897 1.00 97.69 108 PHE A CA 1
ATOM 818 C C . PHE A 1 108 ? 2.107 -3.323 -5.982 1.00 97.69 108 PHE A C 1
ATOM 820 O O . PHE A 1 108 ? 2.892 -2.649 -5.315 1.00 97.69 108 PHE A O 1
ATOM 827 N N . HIS A 1 109 ? 2.515 -4.264 -6.825 1.00 97.38 109 HIS A N 1
ATOM 828 C CA . HIS A 1 109 ? 3.912 -4.594 -7.068 1.00 97.38 109 HIS A CA 1
ATOM 829 C C . HIS A 1 109 ? 4.375 -4.031 -8.409 1.00 97.38 109 HIS A C 1
ATOM 831 O O . HIS A 1 109 ? 3.717 -4.254 -9.422 1.00 97.38 109 HIS A O 1
ATOM 837 N N . GLY A 1 110 ? 5.509 -3.328 -8.430 1.00 95.94 110 GLY A N 1
ATOM 838 C CA . GLY A 1 110 ? 6.029 -2.602 -9.601 1.00 95.94 110 GLY A CA 1
ATOM 839 C C . GLY A 1 110 ? 6.665 -3.465 -10.698 1.00 95.94 110 GLY A C 1
ATOM 840 O O . GLY A 1 110 ? 7.562 -2.995 -11.396 1.00 95.94 110 GLY A O 1
ATOM 841 N N . SER A 1 111 ? 6.259 -4.729 -10.820 1.00 96.94 111 SER A N 1
ATOM 842 C CA . SER A 1 111 ? 6.626 -5.607 -11.934 1.00 96.94 111 SER A CA 1
ATOM 843 C C . SER A 1 111 ? 5.459 -6.508 -12.339 1.00 96.94 111 SER A C 1
ATOM 845 O O . SER A 1 111 ? 4.432 -6.600 -11.660 1.00 96.94 111 SER A O 1
ATOM 847 N N . LEU A 1 112 ? 5.639 -7.224 -13.450 1.00 97.75 112 LEU A N 1
ATOM 848 C CA . LEU A 1 112 ? 4.793 -8.349 -13.842 1.00 97.75 112 LEU A CA 1
ATOM 849 C C . LEU A 1 112 ? 5.211 -9.604 -13.063 1.00 97.75 112 LEU A C 1
ATOM 851 O O . LEU A 1 112 ? 6.157 -10.302 -13.433 1.00 97.75 112 LEU A O 1
ATOM 855 N N . LEU A 1 113 ? 4.519 -9.890 -11.961 1.00 97.75 113 LEU A N 1
ATOM 856 C CA . LEU A 1 113 ? 4.791 -11.067 -11.141 1.00 97.75 113 LEU A CA 1
ATOM 857 C C . LEU A 1 113 ? 4.549 -12.364 -11.940 1.00 97.75 113 LEU A C 1
ATOM 859 O O . LEU A 1 113 ? 3.635 -12.414 -12.764 1.00 97.75 113 LEU A O 1
ATOM 863 N N . PRO A 1 114 ? 5.345 -13.428 -11.705 1.00 96.62 114 PRO A N 1
ATOM 864 C CA . PRO A 1 114 ? 6.311 -13.604 -10.613 1.00 96.62 114 PRO A CA 1
ATOM 865 C C . PRO A 1 114 ? 7.715 -13.021 -10.872 1.00 96.62 114 PRO A C 1
ATOM 867 O O . PRO A 1 114 ? 8.614 -13.260 -10.063 1.00 96.62 114 PRO A O 1
ATOM 870 N N . ALA A 1 115 ? 7.940 -12.293 -11.970 1.00 95.88 115 ALA A N 1
ATOM 871 C CA . ALA A 1 115 ? 9.242 -11.693 -12.248 1.00 95.88 115 ALA A CA 1
ATOM 872 C C . ALA A 1 115 ? 9.556 -10.551 -11.268 1.00 95.88 115 ALA A C 1
ATOM 874 O O . ALA A 1 115 ? 8.664 -9.812 -10.857 1.00 95.88 115 ALA A O 1
ATOM 875 N N . LEU A 1 116 ? 10.839 -10.385 -10.925 1.00 95.56 116 LEU A N 1
ATOM 876 C CA . LEU A 1 116 ? 11.349 -9.256 -10.131 1.00 95.56 116 LEU A CA 1
ATOM 877 C C . LEU A 1 116 ? 10.605 -9.040 -8.796 1.00 95.56 116 LEU A C 1
ATOM 879 O O . LEU A 1 116 ? 10.234 -7.921 -8.448 1.00 95.56 116 LEU A O 1
ATOM 883 N N . ARG A 1 117 ? 10.369 -10.117 -8.037 1.00 96.38 117 ARG A N 1
ATOM 884 C CA . ARG A 1 117 ? 9.934 -10.010 -6.631 1.00 96.38 117 ARG A CA 1
ATOM 885 C C . ARG A 1 117 ? 10.937 -9.198 -5.809 1.00 96.38 117 ARG A C 1
ATOM 887 O O . ARG A 1 117 ? 12.135 -9.226 -6.095 1.00 96.38 117 ARG A O 1
ATOM 894 N N . GLY A 1 118 ? 10.470 -8.580 -4.730 1.00 92.81 118 GLY A N 1
ATOM 895 C CA . GLY A 1 118 ? 11.311 -7.848 -3.793 1.00 92.81 118 GLY A CA 1
ATOM 896 C C . GLY A 1 118 ? 11.239 -6.334 -3.950 1.00 92.81 118 GLY A C 1
ATOM 897 O O . GLY A 1 118 ? 10.329 -5.784 -4.554 1.00 92.81 118 GLY A O 1
ATOM 898 N N . ALA A 1 119 ? 12.199 -5.645 -3.340 1.00 90.81 119 ALA A N 1
ATOM 899 C CA . ALA A 1 119 ? 12.060 -4.226 -3.021 1.00 90.81 119 ALA A CA 1
ATOM 900 C C . ALA A 1 119 ? 12.256 -3.256 -4.199 1.00 90.81 119 ALA A C 1
ATOM 902 O O . ALA A 1 119 ? 11.773 -2.132 -4.120 1.00 90.81 119 ALA A O 1
ATOM 903 N N . THR A 1 120 ? 12.959 -3.655 -5.263 1.00 93.69 120 THR A N 1
ATOM 904 C CA . THR A 1 120 ? 13.379 -2.745 -6.351 1.00 93.69 120 THR A CA 1
ATOM 905 C C . THR A 1 120 ? 12.994 -3.277 -7.740 1.00 93.69 120 THR A C 1
ATOM 907 O O . THR A 1 120 ? 13.869 -3.527 -8.578 1.00 93.69 120 THR A O 1
ATOM 910 N N . PRO A 1 121 ? 11.700 -3.548 -7.998 1.00 95.19 121 PRO A N 1
ATOM 911 C CA . PRO A 1 121 ? 11.261 -4.152 -9.254 1.00 95.19 121 PRO A CA 1
ATOM 912 C C . PRO A 1 121 ? 11.452 -3.223 -10.460 1.00 95.19 121 PRO A C 1
ATOM 914 O O . PRO A 1 121 ? 11.786 -3.692 -11.547 1.00 95.19 121 PRO A O 1
ATOM 917 N N . VAL A 1 122 ? 11.290 -1.911 -10.269 1.00 94.00 122 VAL A N 1
ATOM 918 C CA . VAL A 1 122 ? 11.428 -0.915 -11.339 1.00 94.00 122 VAL A CA 1
ATOM 919 C C . VAL A 1 122 ? 12.891 -0.789 -11.753 1.00 94.00 122 VAL A C 1
ATOM 921 O O . VAL A 1 122 ? 13.224 -0.958 -12.925 1.00 94.00 122 VAL A O 1
ATOM 924 N N . GLU A 1 123 ? 13.785 -0.572 -10.790 1.00 95.19 123 GLU A N 1
ATOM 925 C CA . GLU A 1 123 ? 15.226 -0.495 -11.024 1.00 95.19 123 GLU A CA 1
ATOM 926 C C . GLU A 1 123 ? 15.760 -1.816 -11.575 1.00 95.19 123 GLU A C 1
ATOM 928 O O . GLU A 1 123 ? 16.582 -1.811 -12.486 1.00 95.19 123 GLU A O 1
ATOM 933 N N . GLY A 1 124 ? 15.260 -2.947 -11.067 1.00 96.00 124 GLY A N 1
ATOM 934 C CA . GLY A 1 124 ? 15.619 -4.277 -11.549 1.00 96.00 124 GLY A CA 1
ATOM 935 C C . GLY A 1 124 ? 15.259 -4.488 -13.019 1.00 96.00 124 GLY A C 1
ATOM 936 O O . GLY A 1 124 ? 16.081 -5.003 -13.774 1.00 96.00 124 GLY A O 1
ATOM 937 N N . ALA A 1 125 ? 14.073 -4.045 -13.450 1.00 96.06 125 ALA A N 1
ATOM 938 C CA . ALA A 1 125 ? 13.658 -4.135 -14.849 1.00 96.06 125 ALA A CA 1
ATOM 939 C C . ALA A 1 125 ? 14.560 -3.297 -15.766 1.00 96.06 125 ALA A C 1
ATOM 941 O O . ALA A 1 125 ? 14.986 -3.771 -16.820 1.00 96.06 125 ALA A O 1
ATOM 942 N N . LEU A 1 126 ? 14.892 -2.074 -15.340 1.00 94.62 126 LEU A N 1
ATOM 943 C CA . LEU A 1 126 ? 15.783 -1.183 -16.082 1.00 94.62 126 LEU A CA 1
ATOM 944 C C . LEU A 1 126 ? 17.213 -1.731 -16.147 1.00 94.62 126 LEU A C 1
ATOM 946 O O . LEU A 1 126 ? 17.813 -1.758 -17.219 1.00 94.62 126 LEU A O 1
ATOM 950 N N . ALA A 1 127 ? 17.752 -2.200 -15.021 1.00 94.69 127 ALA A N 1
ATOM 951 C CA . ALA A 1 127 ? 19.104 -2.746 -14.935 1.00 94.69 127 ALA A C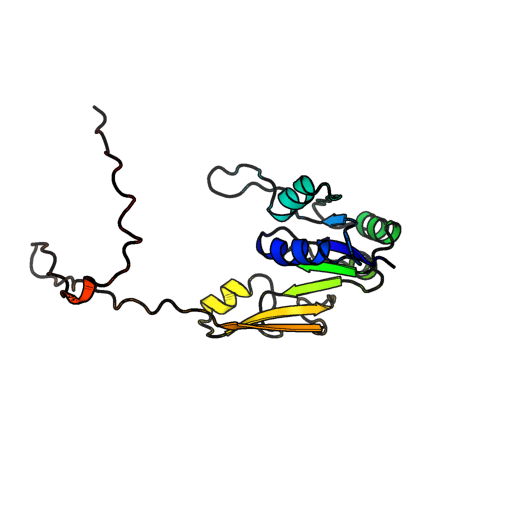A 1
ATOM 952 C C . ALA A 1 127 ? 19.265 -4.038 -15.749 1.00 94.69 127 ALA A C 1
ATOM 954 O O . ALA A 1 127 ? 20.319 -4.263 -16.340 1.00 94.69 12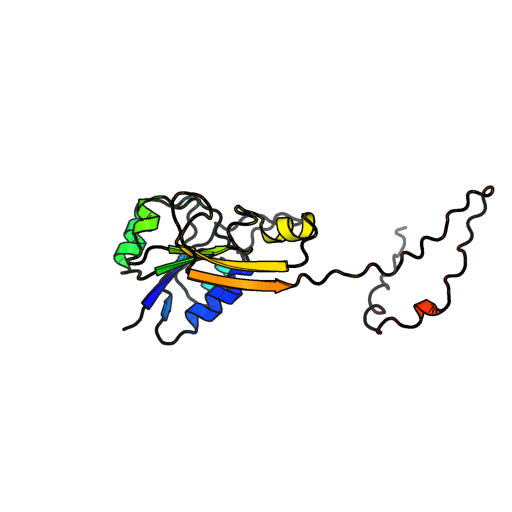7 ALA A O 1
ATOM 955 N N . ALA A 1 128 ? 18.219 -4.864 -15.816 1.00 94.62 128 ALA A N 1
ATOM 956 C CA . ALA A 1 128 ? 18.188 -6.057 -16.656 1.00 94.62 128 ALA A CA 1
ATOM 957 C C . ALA A 1 128 ? 17.967 -5.747 -18.150 1.00 94.62 128 ALA A C 1
ATOM 959 O O . ALA A 1 128 ? 18.007 -6.666 -18.965 1.00 94.62 128 ALA A O 1
ATOM 960 N N . GLY A 1 129 ? 17.736 -4.481 -18.517 1.00 94.00 129 GLY A N 1
ATOM 961 C CA . GLY A 1 129 ? 17.506 -4.070 -19.901 1.00 94.00 129 GLY A CA 1
ATOM 962 C C . GLY A 1 129 ? 16.203 -4.613 -20.484 1.00 94.00 129 GLY A C 1
ATOM 963 O O . GLY A 1 129 ? 16.156 -4.908 -21.674 1.00 94.00 129 GLY A O 1
ATOM 964 N N . LEU A 1 130 ? 15.161 -4.788 -19.663 1.00 95.00 130 LEU A N 1
ATOM 965 C CA . LEU A 1 130 ? 13.881 -5.305 -20.142 1.00 95.00 130 LEU A CA 1
ATOM 966 C C . LEU A 1 130 ? 13.193 -4.302 -21.078 1.00 95.00 130 LEU A C 1
ATOM 968 O O . LEU A 1 130 ? 13.235 -3.091 -20.859 1.00 95.00 130 LEU A O 1
ATOM 972 N N . ASP A 1 131 ? 12.504 -4.825 -22.092 1.00 95.19 131 ASP A N 1
ATOM 973 C CA . ASP A 1 131 ? 11.661 -4.021 -22.987 1.00 95.19 131 ASP A CA 1
ATOM 974 C C . ASP A 1 131 ? 10.260 -3.789 -22.416 1.00 95.19 131 ASP A C 1
ATOM 976 O O . ASP A 1 131 ? 9.575 -2.826 -22.765 1.00 95.19 131 ASP A O 1
ATOM 980 N N . VAL A 1 132 ? 9.823 -4.681 -21.528 1.00 96.38 132 VAL A N 1
ATOM 981 C CA . VAL A 1 132 ? 8.492 -4.673 -20.927 1.00 96.38 132 VAL A CA 1
ATOM 982 C C . VAL A 1 132 ? 8.616 -4.931 -19.431 1.00 96.38 132 VAL A C 1
ATOM 984 O O . VAL A 1 132 ? 9.299 -5.854 -18.991 1.00 96.38 132 VAL A O 1
ATOM 987 N N . THR A 1 133 ? 7.916 -4.117 -18.653 1.00 97.31 133 THR A N 1
ATOM 988 C CA . THR A 1 133 ? 7.641 -4.329 -17.230 1.00 97.31 133 THR A CA 1
ATOM 989 C C . THR A 1 133 ? 6.142 -4.140 -16.996 1.00 97.31 133 THR A C 1
ATOM 991 O O . THR A 1 133 ? 5.343 -4.302 -17.918 1.00 97.31 133 THR A O 1
ATOM 994 N N . GLY A 1 134 ? 5.717 -3.829 -15.778 1.00 96.00 134 GLY A N 1
ATOM 995 C CA . GLY A 1 134 ? 4.330 -3.519 -15.496 1.00 96.00 134 GLY A CA 1
ATOM 996 C C . GLY A 1 134 ? 4.052 -3.383 -14.016 1.00 96.00 134 GLY A C 1
ATOM 997 O O . GL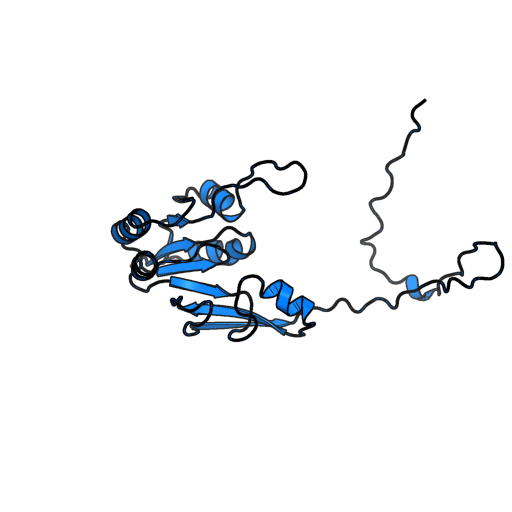Y A 1 134 ? 4.959 -3.223 -13.206 1.00 96.00 134 GLY A O 1
ATOM 998 N N . ILE A 1 135 ? 2.776 -3.479 -13.681 1.00 97.25 135 ILE A N 1
ATOM 999 C CA . ILE A 1 135 ? 2.280 -3.501 -12.312 1.00 97.25 135 ILE A CA 1
ATOM 1000 C C . ILE A 1 135 ? 1.422 -4.746 -12.117 1.00 97.25 135 ILE A C 1
ATOM 1002 O O . ILE A 1 135 ? 0.668 -5.137 -13.010 1.00 97.25 135 ILE A O 1
ATOM 1006 N N . SER A 1 136 ? 1.528 -5.367 -10.949 1.00 98.31 136 SER A N 1
ATOM 1007 C CA . SER A 1 136 ? 0.683 -6.489 -10.541 1.00 98.31 136 SER A CA 1
ATOM 1008 C C . SER A 1 136 ? -0.034 -6.150 -9.246 1.00 98.31 136 SER A C 1
ATOM 1010 O O . SER A 1 136 ? 0.588 -5.673 -8.302 1.00 98.31 136 SER A O 1
ATOM 1012 N N . LEU A 1 137 ? -1.330 -6.433 -9.181 1.00 98.25 137 LEU A N 1
ATOM 1013 C CA . LEU A 1 137 ? -2.098 -6.418 -7.945 1.00 98.25 137 LEU A CA 1
ATOM 1014 C C . LEU A 1 137 ? -2.164 -7.847 -7.414 1.00 98.25 137 LEU A C 1
ATOM 1016 O O . LEU A 1 137 ? -2.778 -8.712 -8.039 1.00 98.25 137 LEU A O 1
ATOM 1020 N N . GLN A 1 138 ? -1.538 -8.094 -6.272 1.00 98.00 138 GLN A N 1
ATOM 1021 C CA . GLN A 1 138 ? -1.511 -9.411 -5.636 1.00 98.00 138 GLN A CA 1
ATOM 1022 C C . GLN A 1 138 ? -2.177 -9.373 -4.266 1.00 98.00 138 GLN A C 1
ATOM 1024 O O . GLN A 1 138 ? -2.128 -8.355 -3.577 1.00 98.00 138 GLN A O 1
ATOM 1029 N N . GLN A 1 139 ? -2.739 -10.496 -3.835 1.00 97.94 139 GLN A N 1
ATOM 1030 C CA . GLN A 1 139 ? -3.044 -10.710 -2.427 1.00 97.94 139 GLN A CA 1
ATOM 1031 C C . GLN A 1 139 ? -1.735 -10.751 -1.630 1.00 97.94 139 GLN A C 1
ATOM 1033 O O . GLN A 1 139 ? -0.768 -11.383 -2.050 1.00 97.94 139 GLN A O 1
ATOM 1038 N N . VAL A 1 140 ? -1.690 -10.123 -0.461 1.00 97.19 140 VAL A N 1
ATOM 1039 C CA . VAL A 1 140 ? -0.540 -10.245 0.433 1.00 97.19 140 VAL A CA 1
ATOM 1040 C C . VAL A 1 140 ? -0.618 -11.570 1.181 1.00 97.19 140 VAL A C 1
ATOM 1042 O O . VAL A 1 140 ? -1.629 -11.907 1.794 1.00 97.19 140 VAL A O 1
ATOM 1045 N N . VAL A 1 141 ? 0.484 -12.312 1.145 1.00 94.44 141 VAL A N 1
ATOM 1046 C CA . VAL A 1 141 ? 0.709 -13.528 1.930 1.00 94.44 141 VAL A CA 1
ATOM 1047 C C . VAL A 1 141 ? 2.054 -13.416 2.643 1.00 94.44 141 VAL A C 1
ATOM 1049 O O . VAL A 1 141 ? 2.876 -12.565 2.307 1.00 94.44 141 VAL A O 1
ATOM 1052 N N . ARG A 1 142 ? 2.319 -14.308 3.602 1.00 90.38 142 ARG A N 1
ATOM 1053 C CA . ARG A 1 142 ? 3.571 -14.305 4.380 1.00 90.38 142 ARG A CA 1
ATOM 1054 C C . ARG A 1 142 ? 4.831 -14.398 3.512 1.00 90.38 142 ARG A C 1
ATOM 1056 O O . ARG A 1 142 ? 5.876 -13.854 3.860 1.00 90.38 142 ARG A O 1
ATOM 1063 N N . LYS A 1 143 ? 4.753 -15.120 2.392 1.00 92.00 143 LYS A N 1
ATOM 1064 C CA . LYS A 1 143 ? 5.855 -15.225 1.436 1.00 92.00 143 LYS A CA 1
ATOM 1065 C C . LYS A 1 143 ? 5.902 -13.966 0.566 1.00 92.00 143 LYS A C 1
ATOM 1067 O O . LYS A 1 143 ? 4.941 -13.675 -0.141 1.00 92.00 143 LYS A O 1
ATOM 1072 N N . LEU A 1 144 ? 7.042 -13.275 0.603 1.00 92.06 144 LEU A N 1
ATOM 1073 C CA . LEU A 1 144 ? 7.285 -12.022 -0.115 1.00 92.06 144 LEU A CA 1
ATOM 1074 C C . LEU A 1 144 ? 6.881 -12.115 -1.593 1.00 92.06 144 LEU A C 1
ATOM 1076 O O . LEU A 1 144 ? 7.368 -12.985 -2.321 1.00 92.06 144 LEU A O 1
ATOM 1080 N N . ASP A 1 145 ? 5.995 -11.207 -1.998 1.00 94.44 145 ASP A N 1
ATOM 1081 C CA . ASP A 1 145 ? 5.486 -11.030 -3.360 1.00 94.44 145 ASP A CA 1
ATOM 1082 C C . ASP A 1 145 ? 5.053 -12.320 -4.072 1.00 94.44 145 ASP A C 1
ATOM 1084 O O . ASP A 1 145 ? 5.268 -12.511 -5.274 1.00 94.44 145 ASP A O 1
ATOM 1088 N N . ALA A 1 146 ? 4.496 -13.260 -3.309 1.00 95.88 146 ALA A N 1
ATOM 1089 C CA . ALA A 1 146 ? 4.153 -14.592 -3.791 1.00 95.88 146 ALA A CA 1
ATOM 1090 C C . ALA A 1 146 ? 2.672 -14.944 -3.633 1.00 95.88 146 ALA A C 1
ATOM 1092 O O . ALA A 1 146 ? 2.328 -16.125 -3.708 1.00 95.88 146 ALA A O 1
ATOM 1093 N N . GLY A 1 147 ? 1.811 -13.956 -3.394 1.00 96.69 147 GLY A N 1
ATOM 1094 C CA . GLY A 1 147 ? 0.384 -14.214 -3.278 1.00 96.69 147 GLY A CA 1
ATOM 1095 C C . GLY A 1 147 ? -0.317 -14.323 -4.635 1.00 96.69 147 GLY A C 1
ATOM 1096 O O . GLY A 1 147 ? 0.260 -13.970 -5.667 1.00 96.69 147 GLY A O 1
ATOM 1097 N N . PRO A 1 148 ? -1.562 -14.834 -4.649 1.00 97.81 148 PRO A N 1
ATOM 1098 C CA . PRO A 1 148 ? -2.397 -14.870 -5.847 1.00 97.81 148 PRO A CA 1
ATOM 1099 C C . PRO A 1 148 ? -2.521 -13.502 -6.525 1.00 97.81 148 PRO A C 1
ATOM 1101 O O . PRO A 1 148 ? -2.675 -12.485 -5.848 1.00 97.81 148 PRO A O 1
ATOM 1104 N N . LEU A 1 149 ? -2.481 -13.482 -7.859 1.00 98.25 149 LEU A N 1
ATOM 1105 C CA . LEU A 1 149 ? -2.679 -12.265 -8.646 1.00 98.25 149 LEU A CA 1
ATOM 1106 C C . LEU A 1 149 ? -4.169 -12.012 -8.868 1.00 98.25 149 LEU A C 1
ATOM 1108 O O . LEU A 1 149 ? -4.897 -12.913 -9.277 1.00 98.25 149 LEU A O 1
ATOM 1112 N N . HIS A 1 150 ? -4.591 -10.771 -8.646 1.00 97.81 150 HIS A N 1
ATOM 1113 C CA . HIS A 1 150 ? -5.938 -10.287 -8.952 1.00 97.81 150 HIS A CA 1
ATOM 1114 C C . HIS A 1 150 ? -5.987 -9.574 -10.304 1.00 97.81 150 HIS A C 1
ATOM 1116 O O . HIS A 1 150 ? -6.965 -9.698 -11.033 1.00 97.81 150 HIS A O 1
ATOM 1122 N N . ALA A 1 151 ? -4.932 -8.830 -10.645 1.00 97.75 151 ALA A N 1
ATOM 1123 C CA . ALA A 1 151 ? -4.813 -8.118 -11.913 1.00 97.75 151 ALA A CA 1
ATOM 1124 C C . ALA A 1 151 ? -3.346 -7.825 -12.249 1.00 97.75 151 ALA A C 1
ATOM 1126 O O . ALA A 1 151 ? -2.492 -7.770 -11.362 1.00 97.75 151 ALA A O 1
ATOM 1127 N N . SER A 1 152 ? -3.060 -7.574 -13.522 1.00 97.62 152 SER A N 1
ATOM 1128 C CA . SER A 1 152 ? -1.775 -7.040 -13.968 1.00 97.62 152 SER A CA 1
ATOM 1129 C C . SER A 1 152 ? -1.954 -6.149 -15.193 1.00 97.62 152 SER A C 1
ATOM 1131 O O . SER A 1 152 ? -2.912 -6.294 -15.954 1.00 97.62 152 SER A O 1
ATOM 1133 N N . ALA A 1 153 ? -1.035 -5.206 -15.372 1.00 97.31 153 ALA A N 1
ATOM 1134 C CA . ALA A 1 153 ? -0.973 -4.353 -16.549 1.00 97.31 153 ALA A CA 1
ATOM 1135 C C . ALA A 1 153 ? 0.482 -4.195 -16.989 1.00 97.31 153 ALA A C 1
ATOM 1137 O O . ALA A 1 153 ? 1.347 -3.866 -16.176 1.00 97.31 153 ALA A O 1
ATOM 1138 N N . ALA A 1 154 ? 0.746 -4.445 -18.271 1.00 97.44 154 ALA A N 1
ATOM 1139 C CA . ALA A 1 154 ? 2.073 -4.325 -18.859 1.00 97.44 154 ALA A CA 1
ATOM 1140 C C . ALA A 1 154 ? 2.368 -2.884 -19.294 1.00 97.44 154 ALA A C 1
ATOM 1142 O O . ALA A 1 154 ? 1.477 -2.147 -19.715 1.00 97.44 154 ALA A O 1
ATOM 1143 N N . LEU A 1 155 ? 3.642 -2.513 -19.225 1.00 95.25 155 LEU A N 1
ATOM 1144 C CA . LEU A 1 155 ? 4.173 -1.227 -19.648 1.00 95.25 155 LEU A CA 1
ATOM 1145 C C . LEU A 1 155 ? 5.447 -1.450 -20.464 1.00 95.25 155 LEU A C 1
ATOM 1147 O O . LEU A 1 155 ? 6.389 -2.086 -19.991 1.00 95.25 155 LEU A O 1
ATOM 1151 N N . THR A 1 156 ? 5.493 -0.884 -21.667 1.00 96.75 156 THR A N 1
ATOM 1152 C CA . THR A 1 156 ? 6.714 -0.854 -22.477 1.00 96.75 156 THR A CA 1
ATOM 1153 C C . THR A 1 156 ? 7.697 0.152 -21.893 1.00 96.75 156 THR A C 1
ATOM 1155 O O . THR A 1 156 ? 7.352 1.315 -21.669 1.00 96.75 156 THR A O 1
ATOM 1158 N N . ILE A 1 157 ? 8.934 -0.282 -21.671 1.00 93.12 157 ILE A N 1
ATOM 1159 C CA . ILE A 1 157 ? 10.023 0.589 -21.242 1.00 93.12 157 ILE A CA 1
ATOM 1160 C C . ILE A 1 157 ? 10.522 1.338 -22.474 1.00 93.12 157 ILE A C 1
ATOM 1162 O O . ILE A 1 157 ? 11.000 0.745 -23.437 1.00 93.12 157 ILE A O 1
ATOM 1166 N N . ALA A 1 158 ? 10.401 2.664 -22.457 1.00 86.19 158 ALA A N 1
ATOM 1167 C CA . ALA A 1 158 ? 10.965 3.490 -23.511 1.00 86.19 158 ALA A CA 1
ATOM 1168 C C . ALA A 1 158 ? 12.487 3.555 -23.347 1.00 86.19 158 ALA A C 1
ATOM 1170 O O . ALA A 1 158 ? 12.992 4.224 -22.443 1.00 86.19 158 ALA A O 1
ATOM 1171 N N . HIS A 1 159 ? 13.241 2.905 -24.232 1.00 76.44 159 HIS A N 1
ATOM 1172 C CA . HIS A 1 159 ? 14.685 3.111 -24.270 1.00 76.44 159 HIS A CA 1
ATOM 1173 C C . HIS A 1 159 ? 14.990 4.440 -24.942 1.00 76.44 159 HIS A C 1
ATOM 1175 O O . HIS A 1 159 ? 14.566 4.711 -26.071 1.00 76.44 159 HIS A O 1
ATOM 1181 N N . MET A 1 160 ? 15.804 5.258 -24.279 1.00 61.78 160 MET A N 1
ATOM 1182 C CA . MET A 1 160 ? 16.529 6.290 -25.002 1.00 61.78 160 MET A CA 1
ATOM 1183 C C . MET A 1 160 ? 17.463 5.565 -25.967 1.00 61.78 160 MET A C 1
ATOM 1185 O O . MET A 1 160 ? 18.485 5.015 -25.557 1.00 61.78 160 MET A O 1
ATOM 1189 N N . LYS A 1 161 ? 17.118 5.554 -27.260 1.00 54.75 161 LYS A N 1
ATOM 1190 C CA . LYS A 1 161 ? 18.109 5.247 -28.290 1.00 54.75 161 LYS A CA 1
ATOM 1191 C C . LYS A 1 161 ? 19.248 6.226 -28.059 1.00 54.75 161 LYS A C 1
ATOM 1193 O O . LYS A 1 161 ? 19.029 7.437 -28.125 1.00 54.75 161 LYS A O 1
ATOM 1198 N N . ALA A 1 162 ? 20.432 5.713 -27.737 1.00 54.91 162 ALA A N 1
ATOM 1199 C CA . ALA A 1 162 ? 21.609 6.553 -27.667 1.00 54.91 162 ALA A CA 1
ATOM 1200 C C . ALA A 1 162 ? 21.679 7.331 -28.986 1.00 54.91 162 ALA A C 1
ATOM 1202 O O . ALA A 1 162 ? 21.745 6.731 -30.062 1.00 54.91 162 ALA A O 1
ATOM 1203 N N . ALA A 1 163 ? 21.631 8.664 -28.917 1.00 55.47 163 ALA A N 1
ATOM 1204 C CA . ALA A 1 163 ? 22.182 9.452 -30.002 1.00 55.47 163 ALA A CA 1
ATOM 1205 C C . ALA A 1 163 ? 23.619 8.959 -30.132 1.00 55.47 163 ALA A C 1
ATOM 1207 O O . ALA A 1 163 ? 24.350 8.975 -29.138 1.00 55.47 163 ALA A O 1
ATOM 1208 N N . GLN A 1 164 ? 23.964 8.421 -31.304 1.00 50.00 164 GLN A N 1
ATOM 1209 C CA . GLN A 1 164 ? 25.276 7.848 -31.561 1.00 50.00 164 GLN A CA 1
ATOM 1210 C C . GLN A 1 164 ? 26.317 8.808 -30.994 1.00 50.00 164 GLN A C 1
ATOM 1212 O O . GLN A 1 164 ? 26.325 9.975 -31.407 1.00 50.00 164 GLN A O 1
ATOM 1217 N N . PRO A 1 165 ? 27.092 8.397 -29.975 1.00 44.19 165 PRO A N 1
ATOM 1218 C CA . PRO A 1 165 ? 27.943 9.339 -29.294 1.00 44.19 165 PRO A CA 1
ATOM 1219 C C . PRO A 1 165 ? 28.909 9.865 -30.346 1.00 44.19 165 PRO A C 1
ATOM 1221 O O . PRO A 1 165 ? 29.685 9.112 -30.934 1.00 44.19 165 PRO A O 1
ATOM 1224 N N . CYS A 1 166 ? 28.835 11.168 -30.615 1.00 45.91 166 CYS A N 1
ATOM 1225 C CA . CYS A 1 166 ? 29.914 11.865 -31.285 1.00 45.91 166 CYS A CA 1
ATOM 1226 C C . CYS A 1 166 ? 31.034 11.938 -30.253 1.00 45.91 166 CYS A C 1
ATOM 1228 O O . CYS A 1 166 ? 31.242 12.971 -29.626 1.00 45.91 166 CYS A O 1
ATOM 1230 N N . VAL A 1 167 ? 31.687 10.804 -29.998 1.00 48.06 167 VAL A N 1
ATOM 1231 C CA . VAL A 1 167 ? 32.967 10.785 -29.311 1.00 48.06 167 VAL A CA 1
ATOM 1232 C C . VAL A 1 167 ? 33.908 11.433 -30.319 1.00 48.06 167 VAL A C 1
ATOM 1234 O O . VAL A 1 167 ? 34.138 10.840 -31.377 1.00 48.06 167 VAL A O 1
ATOM 1237 N N . PRO A 1 168 ? 34.416 12.657 -30.088 1.00 46.84 168 PRO A N 1
ATOM 1238 C CA . PRO A 1 168 ? 35.559 13.084 -30.864 1.00 46.84 168 PRO A CA 1
ATOM 1239 C C . PRO A 1 168 ? 36.637 12.061 -30.530 1.00 46.84 168 PRO A C 1
ATOM 1241 O O . PRO A 1 168 ? 37.011 11.935 -29.365 1.00 46.84 168 PRO A O 1
ATOM 1244 N N . ALA A 1 169 ? 37.073 11.282 -31.520 1.00 45.06 169 ALA A N 1
ATOM 1245 C CA . ALA A 1 169 ? 38.229 10.424 -31.356 1.00 45.06 169 ALA A CA 1
ATOM 1246 C C . ALA A 1 169 ? 39.343 11.300 -30.775 1.00 45.06 169 ALA A C 1
ATOM 1248 O O . ALA A 1 169 ? 39.789 12.253 -31.418 1.00 45.06 169 ALA A O 1
ATOM 1249 N N . TRP A 1 170 ? 39.741 11.045 -29.531 1.00 45.81 170 TRP A N 1
ATOM 1250 C CA . TRP A 1 170 ? 40.938 11.655 -28.976 1.00 45.81 170 TRP A CA 1
ATOM 1251 C C . TRP A 1 170 ? 42.113 10.970 -29.660 1.00 45.81 170 TRP A C 1
ATOM 1253 O O . TRP A 1 170 ? 42.691 10.017 -29.149 1.00 45.81 170 TRP A O 1
ATOM 1263 N N . ALA A 1 171 ? 42.413 11.413 -30.879 1.00 45.84 171 ALA A N 1
ATOM 1264 C CA . ALA A 1 171 ? 43.630 11.034 -31.558 1.00 45.84 171 ALA A CA 1
ATOM 1265 C C . ALA A 1 171 ? 44.785 11.638 -30.757 1.00 45.84 171 ALA A C 1
ATOM 1267 O O . ALA A 1 171 ? 44.990 12.853 -30.739 1.00 45.84 171 ALA A O 1
ATOM 1268 N N . THR A 1 172 ? 45.533 10.791 -30.055 1.00 46.44 172 THR A N 1
ATOM 1269 C CA . THR A 1 172 ? 46.803 11.161 -29.438 1.00 46.44 172 THR A CA 1
ATOM 1270 C C . THR A 1 172 ? 47.829 11.424 -30.534 1.00 46.44 172 THR A C 1
ATOM 1272 O O . THR A 1 172 ? 48.660 10.578 -30.851 1.00 46.44 172 THR A O 1
ATOM 1275 N N . SER A 1 173 ? 47.790 12.618 -31.120 1.00 44.31 173 SER A N 1
ATOM 1276 C CA . SER A 1 173 ? 48.909 13.170 -31.875 1.00 44.31 173 SER A CA 1
ATOM 1277 C C . SER A 1 173 ? 49.448 14.385 -31.129 1.00 44.31 173 SER A C 1
ATOM 1279 O O . SER A 1 173 ? 48.875 15.469 -31.185 1.00 44.31 173 SER A O 1
ATOM 1281 N N . ARG A 1 174 ? 50.547 14.160 -30.398 1.00 50.16 174 ARG A N 1
ATOM 1282 C CA . ARG A 1 174 ? 51.541 15.155 -29.958 1.00 50.16 174 ARG A CA 1
ATOM 1283 C C . ARG A 1 174 ? 50.970 16.543 -29.604 1.00 50.16 174 ARG A C 1
ATOM 1285 O O . ARG A 1 174 ? 51.141 17.505 -30.343 1.00 50.16 174 ARG A O 1
ATOM 1292 N N . GLY A 1 175 ? 50.345 16.639 -28.432 1.00 49.47 175 GLY A N 1
ATOM 1293 C CA . GLY A 1 175 ? 50.341 17.869 -27.630 1.00 49.47 175 GLY A CA 1
ATOM 1294 C C . GLY A 1 175 ? 49.528 19.069 -28.124 1.00 49.47 175 GLY A C 1
ATOM 1295 O O . GLY A 1 175 ? 49.707 20.144 -27.564 1.00 49.47 175 GLY A O 1
ATOM 1296 N N . ASN A 1 176 ? 48.632 18.932 -29.107 1.00 45.62 176 ASN A N 1
ATOM 1297 C CA . ASN A 1 176 ? 47.774 20.048 -29.519 1.00 45.62 176 ASN A CA 1
ATOM 1298 C C . ASN A 1 176 ? 46.293 19.643 -29.558 1.00 45.62 176 ASN A C 1
ATOM 1300 O O . ASN A 1 176 ? 45.851 18.904 -30.436 1.00 45.62 176 ASN A O 1
ATOM 1304 N N . TRP A 1 177 ? 45.521 20.131 -28.584 1.00 46.69 177 TRP A N 1
ATOM 1305 C CA . TRP A 1 177 ? 44.095 19.844 -28.437 1.00 46.69 177 TRP A CA 1
ATOM 1306 C C . TRP A 1 177 ? 43.280 20.716 -29.395 1.00 46.69 177 TRP A C 1
ATOM 1308 O O . TRP A 1 177 ? 43.096 21.909 -29.152 1.00 46.69 177 TRP A O 1
ATOM 1318 N N . ARG A 1 178 ? 42.757 20.139 -30.482 1.00 47.22 178 ARG A N 1
ATOM 1319 C CA . ARG A 1 178 ? 41.733 20.793 -31.311 1.00 47.22 178 ARG A CA 1
ATOM 1320 C C . ARG A 1 178 ? 40.493 19.904 -31.407 1.00 47.22 178 ARG A C 1
ATOM 1322 O O . ARG A 1 178 ? 40.634 18.726 -31.728 1.00 47.22 178 ARG A O 1
ATOM 1329 N N . PRO A 1 179 ? 39.283 20.432 -31.150 1.00 46.28 179 PRO A N 1
ATOM 1330 C CA . PRO A 1 179 ? 38.063 19.673 -31.379 1.00 46.28 179 PRO A CA 1
ATOM 1331 C C . PRO A 1 179 ? 37.886 19.443 -32.885 1.00 46.28 179 PRO A C 1
ATOM 1333 O O . PRO A 1 179 ? 37.921 20.392 -33.670 1.00 46.28 179 PRO A O 1
ATOM 1336 N N . ALA A 1 180 ? 37.693 18.188 -33.293 1.00 50.94 180 ALA A N 1
ATOM 1337 C CA . ALA A 1 180 ? 37.248 17.881 -34.648 1.00 50.94 180 ALA A CA 1
ATOM 1338 C C . ALA A 1 180 ? 35.814 18.417 -34.851 1.00 50.94 180 ALA A C 1
ATOM 1340 O O . ALA A 1 180 ? 34.998 18.326 -33.926 1.00 50.94 180 ALA A O 1
ATOM 1341 N N . PRO A 1 181 ? 35.479 18.990 -36.021 1.00 47.72 181 PRO A N 1
ATOM 1342 C CA . PRO A 1 181 ? 34.134 19.486 -36.272 1.00 47.72 181 PRO A CA 1
ATOM 1343 C C . PRO A 1 181 ? 33.126 18.330 -36.311 1.00 47.72 181 PRO A C 1
ATOM 1345 O O . PRO A 1 181 ? 33.314 17.332 -37.003 1.00 47.72 181 PRO A O 1
ATOM 1348 N N . CYS A 1 182 ? 32.042 18.490 -35.552 1.00 45.16 182 CYS A N 1
ATOM 1349 C CA . CYS A 1 182 ? 30.910 17.571 -35.516 1.00 45.16 182 CYS A CA 1
ATOM 1350 C C . CYS A 1 182 ? 30.160 17.586 -36.871 1.00 45.16 182 CYS A C 1
ATOM 1352 O O . CYS A 1 182 ? 29.982 18.674 -37.436 1.00 45.16 182 CYS A O 1
ATOM 1354 N N . PRO A 1 183 ? 29.689 16.442 -37.408 1.00 48.84 183 PRO A N 1
ATOM 1355 C CA . PRO A 1 183 ? 28.911 16.416 -38.646 1.00 48.84 183 PRO A CA 1
ATOM 1356 C C . PRO A 1 183 ? 27.620 17.243 -38.530 1.00 48.84 183 PRO A C 1
ATOM 1358 O O . PRO A 1 183 ? 26.970 17.285 -37.485 1.00 48.84 183 PRO A O 1
ATOM 1361 N N . GLN A 1 184 ? 27.208 17.880 -39.630 1.00 50.34 184 GLN A N 1
ATOM 1362 C CA . GLN A 1 184 ? 26.073 18.818 -39.684 1.00 50.34 184 GLN A CA 1
ATOM 1363 C C . GLN A 1 184 ? 24.693 18.215 -39.339 1.00 50.34 184 GLN A C 1
ATOM 1365 O O . GLN A 1 184 ? 23.725 18.965 -39.199 1.00 50.34 184 GLN A O 1
ATOM 1370 N N . SER A 1 185 ? 24.584 16.898 -39.141 1.00 45.72 185 SER A N 1
ATOM 1371 C CA . SER A 1 185 ? 23.341 16.209 -38.759 1.00 45.72 185 SER A CA 1
ATOM 1372 C C . SER A 1 185 ? 22.828 16.564 -37.353 1.00 45.72 185 SER A C 1
ATOM 1374 O O . SER A 1 185 ? 21.693 16.247 -37.016 1.00 45.72 185 SER A O 1
ATOM 1376 N N . TRP A 1 186 ? 23.604 17.303 -36.554 1.00 42.53 186 TRP A N 1
ATOM 1377 C CA . TRP A 1 186 ? 23.217 17.784 -35.219 1.00 42.53 186 TRP A CA 1
ATOM 1378 C C . TRP A 1 186 ? 22.260 18.991 -35.207 1.00 42.53 186 TRP A C 1
ATOM 1380 O O . TRP A 1 186 ? 21.874 19.457 -34.136 1.00 42.53 186 TRP A O 1
ATOM 1390 N N . ARG A 1 187 ? 21.853 19.529 -36.369 1.00 41.91 187 ARG A N 1
ATOM 1391 C CA . ARG A 1 187 ? 20.923 20.679 -36.430 1.00 41.91 187 ARG A CA 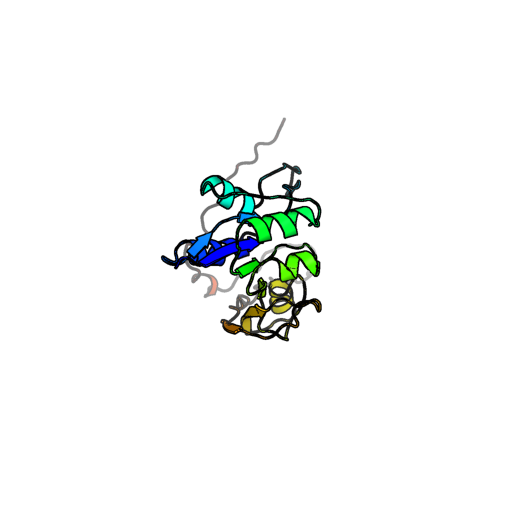1
ATOM 1392 C C . ARG A 1 187 ? 19.459 20.336 -36.134 1.00 41.91 187 ARG A C 1
ATOM 1394 O O . ARG A 1 187 ? 18.667 21.260 -35.978 1.00 41.91 187 ARG A O 1
ATOM 1401 N N . ALA A 1 188 ? 19.101 19.060 -36.012 1.00 45.94 188 ALA A N 1
ATOM 1402 C CA . ALA A 1 188 ? 17.732 18.632 -35.732 1.00 45.94 188 ALA A CA 1
ATOM 1403 C C . ALA A 1 188 ? 17.603 18.038 -34.318 1.00 45.94 188 ALA A C 1
ATOM 1405 O O . ALA A 1 188 ? 17.398 16.841 -34.146 1.00 45.94 188 ALA A O 1
ATOM 1406 N N . LEU A 1 189 ? 17.719 18.884 -33.293 1.00 40.94 189 LEU A N 1
ATOM 1407 C CA . LEU A 1 189 ? 17.203 18.586 -31.954 1.00 40.94 189 LEU A CA 1
ATOM 1408 C C . LEU A 1 189 ? 16.131 19.633 -31.605 1.00 40.94 189 LEU A C 1
ATOM 1410 O O . LEU A 1 189 ? 16.374 20.823 -31.832 1.00 40.94 189 LEU A O 1
ATOM 1414 N N . PRO A 1 190 ? 14.958 19.237 -31.070 1.00 40.78 190 PRO A N 1
ATOM 1415 C CA . PRO A 1 190 ? 13.925 20.178 -30.645 1.00 40.78 190 PRO A CA 1
ATOM 1416 C C . PRO A 1 190 ? 14.474 21.187 -29.628 1.00 40.78 190 PRO A C 1
ATOM 1418 O O . PRO A 1 190 ? 15.295 20.856 -28.773 1.00 40.78 190 PRO A O 1
ATOM 1421 N N . SER A 1 191 ? 13.997 22.427 -29.714 1.00 42.62 191 SER A N 1
ATOM 1422 C CA . SER A 1 191 ? 14.485 23.655 -29.059 1.00 42.62 191 SER A CA 1
ATOM 1423 C C . SER A 1 191 ? 14.496 23.686 -27.516 1.00 42.62 191 SER A C 1
ATOM 1425 O O . SER A 1 191 ? 14.763 24.734 -26.927 1.00 42.62 191 SER A O 1
ATOM 1427 N N . LEU A 1 192 ? 14.258 22.567 -26.833 1.00 40.62 192 LEU A N 1
ATOM 1428 C CA . LEU A 1 192 ? 14.021 22.522 -25.387 1.00 40.62 192 LEU A CA 1
ATOM 1429 C C . LEU A 1 192 ? 15.287 22.582 -24.513 1.00 40.62 192 LEU A C 1
ATOM 1431 O O . LEU A 1 192 ? 15.174 22.789 -23.311 1.00 40.62 192 LEU A O 1
ATOM 1435 N N . TYR A 1 193 ? 16.494 22.500 -25.085 1.00 34.25 193 TYR A N 1
ATOM 1436 C CA . TYR A 1 193 ? 17.750 22.485 -24.311 1.00 34.25 193 TYR A CA 1
ATOM 1437 C C . TYR A 1 193 ? 18.606 23.763 -24.441 1.00 34.25 193 TYR A C 1
ATOM 1439 O O . TYR A 1 193 ? 19.824 23.728 -24.272 1.00 34.25 193 TYR A O 1
ATOM 1447 N N . ARG A 1 194 ? 18.007 24.921 -24.767 1.00 37.19 194 ARG A N 1
ATOM 1448 C CA . ARG A 1 194 ? 18.751 26.193 -24.943 1.00 37.19 194 ARG A CA 1
ATOM 1449 C C . ARG A 1 194 ? 18.658 27.195 -23.792 1.00 37.19 194 ARG A C 1
ATOM 1451 O O . ARG A 1 194 ? 19.161 28.310 -23.921 1.00 37.19 194 ARG A O 1
ATOM 1458 N N . ARG A 1 195 ? 18.076 26.831 -22.650 1.00 39.03 195 ARG A N 1
ATOM 1459 C CA . ARG A 1 195 ? 17.962 27.738 -21.498 1.00 39.03 195 ARG A CA 1
ATOM 1460 C C . ARG A 1 195 ? 18.406 27.038 -20.224 1.00 39.03 195 ARG A C 1
ATOM 1462 O O . ARG A 1 195 ? 17.612 26.334 -19.626 1.00 39.03 195 ARG A O 1
ATOM 1469 N N . THR A 1 196 ? 19.675 27.227 -19.844 1.00 38.06 196 THR A N 1
ATOM 1470 C CA . THR A 1 196 ? 20.169 27.332 -18.445 1.00 38.06 196 THR A CA 1
ATOM 1471 C C . THR A 1 196 ? 21.695 27.193 -18.362 1.00 38.06 196 THR A C 1
ATOM 1473 O O . THR A 1 196 ? 22.201 26.306 -17.698 1.00 38.06 196 THR A O 1
ATOM 1476 N N . LYS A 1 197 ? 22.472 28.099 -18.976 1.00 33.34 197 LYS A N 1
ATOM 1477 C CA . LYS A 1 197 ? 23.840 28.407 -18.498 1.00 33.34 197 LYS A CA 1
ATOM 1478 C C . LYS A 1 197 ? 24.224 29.857 -18.806 1.00 33.34 197 LYS A C 1
ATOM 1480 O O . LYS A 1 197 ? 24.923 30.145 -19.767 1.00 33.34 197 LYS A O 1
ATOM 1485 N N . ARG A 1 198 ? 23.778 30.772 -17.946 1.00 35.25 198 ARG A N 1
ATOM 1486 C CA . ARG A 1 198 ? 24.528 31.984 -17.585 1.00 35.25 198 ARG A CA 1
ATOM 1487 C C . ARG A 1 198 ? 24.357 32.191 -16.083 1.00 35.25 198 ARG A C 1
ATOM 1489 O O . ARG A 1 198 ? 23.391 32.799 -15.646 1.00 35.25 198 ARG A O 1
ATOM 1496 N N . LYS A 1 199 ? 25.281 31.646 -15.298 1.00 34.12 199 LYS A N 1
ATOM 1497 C CA . LYS A 1 199 ? 25.654 32.242 -14.015 1.00 34.12 199 LYS A CA 1
ATOM 1498 C C . LYS A 1 199 ? 27.112 32.646 -14.163 1.00 34.12 199 LYS A C 1
ATOM 1500 O O . LYS A 1 199 ? 27.976 31.801 -14.371 1.00 34.12 199 LYS A O 1
ATOM 1505 N N . SER A 1 200 ? 27.315 33.954 -14.197 1.00 35.00 200 SER A N 1
ATOM 1506 C CA . SER A 1 200 ? 28.601 34.629 -14.113 1.00 35.00 200 SER A CA 1
ATOM 1507 C C . SER A 1 200 ? 29.294 34.223 -12.817 1.00 35.00 200 SER A C 1
ATOM 1509 O O . SER A 1 200 ? 28.725 34.386 -11.740 1.00 35.00 200 SER A O 1
ATOM 1511 N N . VAL A 1 201 ? 30.502 33.684 -12.933 1.00 34.66 201 VAL A N 1
ATOM 1512 C CA . VAL A 1 201 ? 31.426 33.530 -11.811 1.00 34.66 201 VAL A CA 1
ATOM 1513 C C . VAL A 1 201 ? 32.213 34.834 -11.731 1.00 34.66 201 VAL A C 1
ATOM 1515 O O . VAL A 1 201 ? 32.959 35.155 -12.653 1.00 34.66 201 VAL A O 1
ATOM 1518 N N . THR A 1 202 ? 32.000 35.614 -10.677 1.00 31.64 202 THR A N 1
ATOM 1519 C CA . THR A 1 202 ? 32.885 36.722 -10.299 1.00 31.64 202 THR A CA 1
ATOM 1520 C C . THR A 1 202 ? 34.083 36.139 -9.542 1.00 31.64 202 THR A C 1
ATOM 1522 O O . THR A 1 202 ? 33.872 35.276 -8.687 1.00 31.64 202 THR A O 1
ATOM 1525 N N . PRO A 1 203 ? 35.327 36.562 -9.822 1.00 33.34 203 PRO A N 1
ATOM 1526 C CA . PRO A 1 203 ? 36.472 36.157 -9.021 1.00 33.34 203 PRO A CA 1
ATOM 1527 C C . PRO A 1 203 ? 36.481 36.954 -7.710 1.00 33.34 203 PRO A C 1
ATOM 1529 O O . PRO A 1 203 ? 36.225 38.158 -7.705 1.00 33.34 203 PRO A O 1
ATOM 1532 N N . VAL A 1 204 ? 36.737 36.263 -6.602 1.00 40.84 204 VAL A N 1
ATOM 1533 C CA . VAL A 1 204 ? 36.989 36.871 -5.291 1.00 40.84 204 VAL A CA 1
ATOM 1534 C C . VAL A 1 204 ? 38.422 37.411 -5.301 1.00 40.84 204 VAL A C 1
ATOM 1536 O O . VAL A 1 204 ? 39.328 36.701 -5.742 1.00 40.84 204 VAL A O 1
ATOM 1539 N N . ALA A 1 205 ? 38.581 38.669 -4.885 1.00 49.44 205 ALA A N 1
ATOM 1540 C CA . ALA A 1 205 ? 39.862 39.336 -4.652 1.00 49.44 205 ALA A CA 1
ATOM 1541 C C . ALA A 1 205 ? 40.379 39.051 -3.238 1.00 49.44 205 ALA A C 1
ATOM 1543 O O . ALA A 1 205 ? 39.525 38.849 -2.342 1.00 49.44 205 ALA A O 1
#

Secondary structure (DSSP, 8-state):
-PEEEEEE--SGGGHHHHHHHHTSTTEEEEEEE-PPP-EETTTTEE---HHHHHHHHTT--EE--SS--HHHHHHHHHTT--EEEESS--SPPPHHHHHSSTT-EEEEESSSTTTT-SS-HHHHHHHTT-SEEEEEEEE--SSTT-SPEEEEEEEE----PPP----------TT---PPPPPGGGG-S-GGGSS------PPP-

Radius of gyration: 24.37 Å; chains: 1; bounding box: 74×55×59 Å

Foldseek 3Di:
DAAEEEEAAQAPVRVVVVVVQCPDPRYDDAEYEAAAFWQDDPPRDGDGGPSRVVCVVVVHHYDHDNADDLVNLVVLLVVQHQEYEYEHRPYQQDPSNQVSHPQGYKYKDFFDPPPQFDDCSPVVCVVVVHQKTWIWIFHDDNPGPPGHTPDIDMDGDDDPPPPPDPPQPPPPDPDDDDGDDDDPPVPDDPPPPPDDDDDDDDDDD

pLDDT: mean 83.76, std 21.86, range [31.64, 98.81]